Protein AF-0000000080879546 (afdb_homodimer)

Sequence (340 aa):
MYTLPPLFYLIYAVMEPISMLSGFLYIIMSPEAFLAEQMPLTPEQTATLTPNAKASLLQLANCYLLLSMCSTAVLRSAGEECVVRRFLFALLLGDIGHVKADASFSEAHGSYFTYVAVGADYFFSPSEWNLLTHGNLTFTIFLFLSRCVYLLGWGGGNARSQGTIKAKSNMYTLPPLFYLIYAVMEPISMLSGFLYIIMSPEAFLAEQMPLTPEQTATLTPNAKASLLQLANCYLLLSMCSTAVLRSAGEECVVRRFLFALLLGDIGHVKADASFSEAHGSYFTYVAVGADYFFSPSEWNLLTHGNLTFTIFLFLSRCVYLLGWGGGNARSQGTIKAKSN

Foldseek 3Di:
DDAWDPVVCCLQQPVQLVLLLVLLVCCVPCVQVLVQQLAFQSPVPRPDCDPVNNVVSNVSSVVSNVVSVVSNVCNVPPPDPVSVLVVLVVVLVVLVVLQCVSLCVLVVPPPCPDVCVVRVVSVVVVVSGDPVSCSSHVSSVVSNVVSVCCNVPVGDPPPVVPPPPPPPPD/DDAWDPVVCCLQQPVQLVLLLVLLVCCVPCVQVLVQQLQFASPVPRPDCDPVNNVVSNVSSVVSNVVSVVSNVCNVPDPDPVSVLVVLVVLLVVLVVLQCVSLCVLVPPPP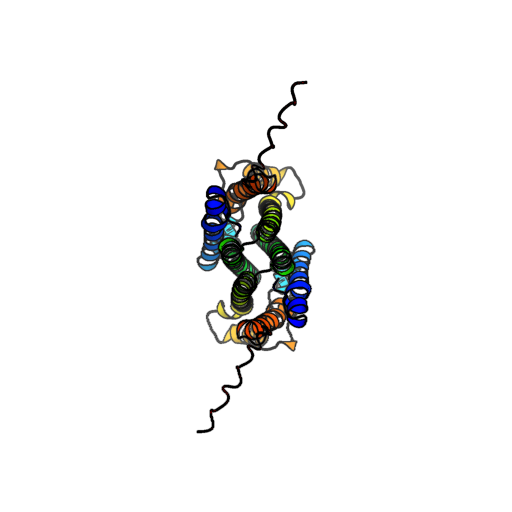CPDVCVVRVVSVVVVVSGDPSSCSSHVSSVVSNVVSVCCNVPVGDPPPVVPPPPPPPPD

pLDDT: mean 82.25, std 22.6, range [31.69, 98.94]

Radius of gyration: 23.36 Å; Cα contacts (8 Å, |Δi|>4): 421; chains: 2; bounding box: 78×72×48 Å

Structure (mmCIF, N/CA/C/O backbone):
data_AF-0000000080879546-model_v1
#
loop_
_entity.id
_entity.type
_entity.pdbx_description
1 polymer 'DUF7704 domain-containing protein'
#
loop_
_atom_site.group_PDB
_atom_site.id
_atom_site.type_symbol
_atom_site.label_atom_id
_atom_site.label_alt_id
_atom_site.label_comp_id
_atom_site.label_asym_id
_atom_site.label_entity_id
_atom_site.label_seq_id
_atom_site.pdbx_PDB_ins_code
_atom_site.Cartn_x
_atom_site.Cartn_y
_atom_site.Cartn_z
_atom_site.occupancy
_atom_site.B_iso_or_equiv
_atom_site.auth_seq_id
_atom_site.auth_comp_id
_atom_site.auth_asym_id
_atom_site.auth_atom_id
_atom_site.pdbx_PDB_model_num
ATOM 1 N N . MET A 1 1 ? 0.901 27.875 7.328 1 86.81 1 MET A N 1
ATOM 2 C CA . MET A 1 1 ? 0.726 26.516 6.816 1 86.81 1 MET A CA 1
ATOM 3 C C . MET A 1 1 ? 2.062 25.922 6.387 1 86.81 1 MET A C 1
ATOM 5 O O . MET A 1 1 ? 2.877 26.594 5.762 1 86.81 1 MET A O 1
ATOM 9 N N . TYR A 1 2 ? 2.361 24.828 6.809 1 90.44 2 TYR A N 1
ATOM 10 C CA . TYR A 1 2 ? 3.613 24.172 6.453 1 90.44 2 TYR A CA 1
ATOM 11 C C . TYR A 1 2 ? 3.609 23.75 4.988 1 90.44 2 TYR A C 1
ATOM 13 O O . TYR A 1 2 ? 2.588 23.297 4.469 1 90.44 2 TYR A O 1
ATOM 21 N N . THR A 1 3 ? 4.719 23.969 4.34 1 90.69 3 THR A N 1
ATOM 22 C CA . THR A 1 3 ? 4.918 23.484 2.979 1 90.69 3 THR A CA 1
ATOM 23 C C . THR A 1 3 ? 6.281 22.812 2.834 1 90.69 3 THR A C 1
ATOM 25 O O . THR A 1 3 ? 7.281 23.312 3.365 1 90.69 3 THR A O 1
ATOM 28 N N . LEU A 1 4 ? 6.297 21.844 2.141 1 94.56 4 LEU A N 1
ATOM 29 C CA . LEU A 1 4 ? 7.547 21.172 1.82 1 94.56 4 LEU A CA 1
ATOM 30 C C . LEU A 1 4 ?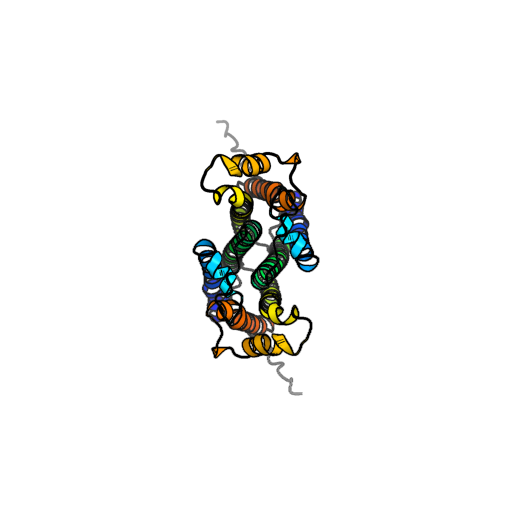 8.445 22.062 0.967 1 94.56 4 LEU A C 1
ATOM 32 O O . LEU A 1 4 ? 7.965 22.75 0.063 1 94.56 4 LEU A O 1
ATOM 36 N N . PRO A 1 5 ? 9.766 22.062 1.332 1 94.19 5 PRO A N 1
ATOM 37 C CA . PRO A 1 5 ? 10.672 22.719 0.385 1 94.19 5 PRO A CA 1
ATOM 38 C C . PRO A 1 5 ? 10.508 22.203 -1.043 1 94.19 5 PRO A C 1
ATOM 40 O O . PRO A 1 5 ? 10.188 21.031 -1.245 1 94.19 5 PRO A O 1
ATOM 43 N N . PRO A 1 6 ? 10.703 23 -2.051 1 95.81 6 PRO A N 1
ATOM 44 C CA . PRO A 1 6 ? 10.344 22.688 -3.439 1 95.81 6 PRO A CA 1
ATOM 45 C C . PRO A 1 6 ? 10.938 21.375 -3.926 1 95.81 6 PRO A C 1
ATOM 47 O O . PRO A 1 6 ? 10.266 20.609 -4.629 1 95.81 6 PRO A O 1
ATOM 50 N N . LEU A 1 7 ? 12.219 21.156 -3.662 1 96.69 7 LEU A N 1
ATOM 51 C CA . LEU A 1 7 ? 12.844 19.922 -4.117 1 96.69 7 LEU A CA 1
ATOM 52 C C . LEU A 1 7 ? 12.133 18.703 -3.539 1 96.69 7 LEU A C 1
ATOM 54 O O . LEU A 1 7 ? 11.836 17.75 -4.266 1 96.69 7 LEU A O 1
ATOM 58 N N . PHE A 1 8 ? 11.883 18.75 -2.311 1 97.25 8 PHE A N 1
ATOM 59 C CA . PHE A 1 8 ? 11.242 17.609 -1.651 1 97.25 8 PHE A CA 1
ATOM 60 C C . PHE A 1 8 ? 9.781 17.5 -2.076 1 97.25 8 PHE A C 1
ATOM 62 O O . PHE A 1 8 ? 9.242 16.391 -2.16 1 97.25 8 PHE A O 1
ATOM 69 N N . TYR A 1 9 ? 9.164 18.609 -2.324 1 97.62 9 TYR A N 1
ATOM 70 C CA . TYR A 1 9 ? 7.828 18.562 -2.898 1 97.62 9 TYR A CA 1
ATOM 71 C C . TYR A 1 9 ? 7.824 17.844 -4.238 1 97.62 9 TYR A C 1
ATOM 73 O O . TYR A 1 9 ? 6.969 17 -4.496 1 97.62 9 TYR A O 1
ATOM 81 N N . LEU A 1 10 ? 8.75 18.219 -5.07 1 98.38 10 LEU A N 1
ATOM 82 C CA . LEU A 1 10 ? 8.859 17.578 -6.375 1 98.38 10 LEU A CA 1
ATOM 83 C C . LEU A 1 10 ? 9.047 16.062 -6.227 1 98.38 10 LEU A C 1
ATOM 85 O O . LEU A 1 10 ? 8.391 15.281 -6.926 1 98.38 10 LEU A O 1
ATOM 89 N N . ILE A 1 11 ? 9.875 15.648 -5.328 1 98.75 11 ILE A N 1
ATOM 90 C CA . ILE A 1 11 ? 10.211 14.234 -5.16 1 98.75 11 ILE A CA 1
ATOM 91 C C . ILE A 1 11 ? 9.016 13.492 -4.57 1 98.75 11 ILE A C 1
ATOM 93 O O . ILE A 1 11 ? 8.578 12.469 -5.117 1 98.75 11 ILE A O 1
ATOM 97 N N . TYR A 1 12 ? 8.453 14.023 -3.486 1 98.62 12 TYR A N 1
ATOM 98 C CA . TYR A 1 12 ? 7.52 13.242 -2.689 1 98.62 12 TYR A CA 1
ATOM 99 C C . TYR A 1 12 ? 6.086 13.461 -3.162 1 98.62 12 TYR A C 1
ATOM 101 O O . TYR A 1 12 ? 5.25 12.555 -3.066 1 98.62 12 TYR A O 1
ATOM 109 N N . ALA A 1 13 ? 5.742 14.617 -3.689 1 98.31 13 ALA A N 1
ATOM 110 C CA . ALA A 1 13 ? 4.359 14.938 -4.027 1 98.31 13 ALA A CA 1
ATOM 111 C C . ALA A 1 13 ? 4.113 14.797 -5.527 1 98.31 13 ALA A C 1
ATOM 113 O O . ALA A 1 13 ? 2.967 14.82 -5.98 1 98.31 13 ALA A O 1
ATOM 114 N N . VAL A 1 14 ? 5.16 14.633 -6.344 1 98.56 14 VAL A N 1
ATOM 115 C CA . VAL A 1 14 ? 4.973 14.547 -7.785 1 98.56 14 VAL A CA 1
ATOM 116 C C . VAL A 1 14 ? 5.594 13.258 -8.312 1 98.56 14 VAL A C 1
ATOM 118 O O . VAL A 1 14 ? 4.883 12.336 -8.727 1 98.56 14 VAL A O 1
ATOM 121 N N . MET A 1 15 ? 6.895 13.086 -8.141 1 98.81 15 MET A N 1
ATOM 122 C CA . MET A 1 15 ? 7.613 11.969 -8.75 1 98.81 15 MET A CA 1
ATOM 123 C C . MET A 1 15 ? 7.195 10.648 -8.117 1 98.81 15 MET A C 1
ATOM 125 O O . MET A 1 15 ? 6.926 9.672 -8.82 1 98.81 15 MET A O 1
ATOM 129 N N . GLU A 1 16 ? 7.18 10.633 -6.863 1 98.81 16 GLU A N 1
ATOM 130 C CA . GLU A 1 16 ? 6.906 9.375 -6.172 1 98.81 16 GLU A CA 1
ATOM 131 C C . GLU A 1 16 ? 5.484 8.891 -6.445 1 98.81 16 GLU A C 1
ATOM 133 O O . GLU A 1 16 ? 5.277 7.734 -6.824 1 98.81 16 GLU A O 1
ATOM 138 N N . PRO A 1 17 ? 4.453 9.742 -6.344 1 98.81 17 PRO A N 1
ATOM 139 C CA . PRO A 1 17 ? 3.119 9.273 -6.719 1 98.81 17 PRO A CA 1
ATOM 140 C C . PRO A 1 17 ? 3.047 8.789 -8.164 1 98.81 17 PRO A C 1
ATOM 142 O O . PRO A 1 17 ? 2.352 7.816 -8.461 1 98.81 17 PRO A O 1
ATOM 145 N N . ILE A 1 18 ? 3.717 9.383 -9.031 1 98.75 18 ILE A N 1
ATOM 146 C CA . ILE A 1 18 ? 3.732 8.969 -10.43 1 98.75 18 ILE A CA 1
ATOM 147 C C . ILE A 1 18 ? 4.391 7.594 -10.547 1 98.75 18 ILE A C 1
ATOM 149 O O . ILE A 1 18 ? 3.92 6.738 -11.305 1 98.75 18 ILE A O 1
ATOM 153 N N . SER A 1 19 ? 5.492 7.379 -9.852 1 98.69 19 SER A N 1
ATOM 154 C CA . SER A 1 19 ? 6.168 6.09 -9.875 1 98.69 19 SER A CA 1
ATOM 155 C C . SER A 1 19 ? 5.262 4.977 -9.359 1 98.69 19 SER A C 1
ATOM 157 O O . SER A 1 19 ? 5.242 3.875 -9.914 1 98.69 19 SER A O 1
ATOM 159 N N . MET A 1 20 ? 4.508 5.223 -8.266 1 98.69 20 MET A N 1
ATOM 160 C CA . MET A 1 20 ? 3.568 4.238 -7.734 1 98.69 20 MET A CA 1
ATOM 161 C C . MET A 1 20 ? 2.434 3.982 -8.727 1 98.69 20 MET A C 1
ATOM 163 O O . MET A 1 20 ? 2.004 2.842 -8.898 1 98.69 20 MET A O 1
ATOM 167 N N . LEU A 1 21 ? 1.974 5.023 -9.398 1 98.69 21 LEU A N 1
ATOM 168 C CA . LEU A 1 21 ? 0.953 4.879 -10.43 1 98.69 21 LEU A CA 1
ATOM 169 C C . LEU A 1 21 ? 1.468 4.031 -11.586 1 98.69 21 LEU A C 1
ATOM 171 O O . LEU A 1 21 ? 0.724 3.223 -12.148 1 98.69 21 LEU A O 1
ATOM 175 N N . SER A 1 22 ? 2.699 4.207 -11.961 1 98.5 22 SER A N 1
ATOM 176 C CA . SER A 1 22 ? 3.312 3.4 -13.008 1 98.5 22 SER A CA 1
ATOM 177 C C . SER A 1 22 ? 3.342 1.924 -12.633 1 98.5 22 SER A C 1
ATOM 179 O O . SER A 1 22 ? 3.1 1.056 -13.469 1 98.5 22 SER A O 1
ATOM 181 N N . GLY A 1 23 ? 3.734 1.634 -11.391 1 98.44 23 GLY A N 1
ATOM 182 C CA . GLY A 1 23 ? 3.658 0.259 -10.922 1 98.44 23 GLY A CA 1
ATOM 183 C C . GLY A 1 23 ? 2.262 -0.327 -11.016 1 98.44 23 GLY A C 1
ATOM 184 O O . GLY A 1 23 ? 2.088 -1.461 -11.469 1 98.44 23 GLY A O 1
ATOM 185 N N . PHE A 1 24 ? 1.26 0.441 -10.594 1 98.81 24 PHE A N 1
ATOM 186 C CA . PHE A 1 24 ? -0.139 0.046 -10.711 1 98.81 24 PHE A CA 1
ATOM 187 C C . PHE A 1 24 ? -0.484 -0.292 -12.156 1 98.81 24 PHE A C 1
ATOM 189 O O . PHE A 1 24 ? -1 -1.375 -12.438 1 98.81 24 PHE A O 1
ATOM 196 N N . LEU A 1 25 ? -0.196 0.593 -13.078 1 98.69 25 LEU A N 1
ATOM 197 C CA . LEU A 1 25 ? -0.561 0.44 -14.484 1 98.69 25 LEU A CA 1
ATOM 198 C C . LEU A 1 25 ? 0.15 -0.758 -15.102 1 98.69 25 LEU A C 1
ATOM 200 O O . LEU A 1 25 ? -0.423 -1.461 -15.938 1 98.69 25 LEU A O 1
ATOM 204 N N . TYR A 1 26 ? 1.378 -1.001 -14.711 1 98.19 26 TYR A N 1
ATOM 205 C CA . TYR A 1 26 ? 2.123 -2.131 -15.258 1 98.19 26 TYR A CA 1
ATOM 206 C C . TYR A 1 26 ? 1.452 -3.451 -14.898 1 98.19 26 TYR A C 1
ATOM 208 O O . TYR A 1 26 ? 1.302 -4.332 -15.75 1 98.19 26 TYR A O 1
ATOM 216 N N . ILE A 1 27 ? 1.045 -3.564 -13.664 1 97.81 27 ILE A N 1
ATOM 217 C CA . ILE A 1 27 ? 0.39 -4.797 -13.242 1 97.81 27 ILE A CA 1
ATOM 218 C C . ILE A 1 27 ? -0.939 -4.957 -13.977 1 97.81 27 ILE A C 1
ATOM 220 O O . ILE A 1 27 ? -1.271 -6.047 -14.445 1 97.81 27 ILE A O 1
ATOM 224 N N . ILE A 1 28 ? -1.723 -3.859 -14.133 1 97.38 28 ILE A N 1
ATOM 225 C CA . ILE A 1 28 ? -3.037 -3.908 -14.766 1 97.38 28 ILE A CA 1
ATOM 226 C C . ILE A 1 28 ? -2.885 -4.27 -16.234 1 97.38 28 ILE A C 1
ATOM 228 O O . ILE A 1 28 ? -3.686 -5.035 -16.781 1 97.38 28 ILE A O 1
ATOM 232 N N . MET A 1 29 ? -1.862 -3.85 -16.875 1 97.38 29 MET A N 1
ATOM 233 C CA . MET A 1 29 ? -1.697 -4.02 -18.312 1 97.38 29 MET A CA 1
ATOM 234 C C . MET A 1 29 ? -1.067 -5.367 -18.641 1 97.38 29 MET A C 1
ATOM 236 O O . MET A 1 29 ? -1.406 -5.992 -19.641 1 97.38 29 MET A O 1
ATOM 240 N N . SER A 1 30 ? -0.18 -5.816 -17.844 1 95.56 30 SER A N 1
ATOM 241 C CA . SER A 1 30 ? 0.509 -7.074 -18.094 1 95.56 30 SER A CA 1
ATOM 242 C C . SER A 1 30 ? 0.975 -7.727 -16.797 1 95.56 30 SER A C 1
ATOM 244 O O . SER A 1 30 ? 2.174 -7.766 -16.516 1 95.56 30 SER A O 1
ATOM 246 N N . PRO A 1 31 ? 0.046 -8.344 -16.062 1 94.56 31 PRO A N 1
ATOM 247 C CA . PRO A 1 31 ? 0.427 -8.969 -14.797 1 94.56 31 PRO A CA 1
ATOM 248 C C . PRO A 1 31 ? 1.45 -10.086 -14.977 1 94.56 31 PRO A C 1
ATOM 250 O O . PRO A 1 31 ? 2.295 -10.297 -14.102 1 94.56 31 PRO A O 1
ATOM 253 N N . GLU A 1 32 ? 1.439 -10.812 -16.125 1 92.62 32 GLU A N 1
ATOM 254 C CA . GLU A 1 32 ? 2.412 -11.867 -16.391 1 92.62 32 GLU A CA 1
ATOM 255 C C . GLU A 1 32 ? 3.82 -11.297 -16.531 1 92.62 32 GLU A C 1
ATOM 257 O O . GLU A 1 32 ? 4.773 -11.844 -15.969 1 92.62 32 GLU A O 1
ATOM 262 N N . ALA A 1 33 ? 3.898 -10.25 -17.312 1 93.19 33 ALA A N 1
ATOM 263 C CA . ALA A 1 33 ? 5.203 -9.633 -17.516 1 93.19 33 ALA A CA 1
ATOM 264 C C . ALA A 1 33 ? 5.73 -9.047 -16.203 1 93.19 33 ALA A C 1
ATOM 266 O O . ALA A 1 33 ? 6.914 -9.18 -15.883 1 93.19 33 ALA A O 1
ATOM 267 N N . PHE A 1 34 ? 4.875 -8.414 -15.438 1 95.38 34 PHE A N 1
ATOM 268 C CA . PHE A 1 34 ? 5.262 -7.852 -14.148 1 95.38 34 PHE A CA 1
ATOM 269 C C . PHE A 1 34 ? 5.801 -8.93 -13.219 1 95.38 34 PHE A C 1
ATOM 271 O O . PHE A 1 34 ? 6.844 -8.75 -12.586 1 95.38 34 PHE A O 1
ATOM 278 N N . LEU A 1 35 ? 5.086 -9.977 -13.188 1 93.75 35 LEU A N 1
ATOM 279 C CA . LEU A 1 35 ? 5.512 -11.086 -12.344 1 93.75 35 LEU A CA 1
ATOM 280 C C . LEU A 1 35 ? 6.867 -11.625 -12.797 1 93.75 35 LEU A C 1
ATOM 282 O O . LEU A 1 35 ? 7.77 -11.812 -11.977 1 93.75 35 LEU A O 1
ATOM 286 N N . ALA A 1 36 ? 7.004 -11.875 -14.031 1 90.5 36 ALA A N 1
ATOM 287 C CA . ALA A 1 36 ? 8.234 -12.43 -14.578 1 90.5 36 ALA A CA 1
ATOM 288 C C . ALA A 1 36 ? 9.422 -11.516 -14.305 1 90.5 36 ALA A C 1
ATOM 290 O O . ALA A 1 36 ? 10.516 -11.992 -13.984 1 90.5 36 ALA A O 1
ATOM 291 N N . GLU A 1 37 ? 9.195 -10.258 -14.367 1 91.12 37 GLU A N 1
ATOM 292 C CA . GLU A 1 37 ? 10.281 -9.281 -14.297 1 91.12 37 GLU A CA 1
ATOM 293 C C . GLU A 1 37 ? 10.664 -8.984 -12.852 1 91.12 37 GLU A C 1
ATOM 295 O O . GLU A 1 37 ? 11.586 -8.203 -12.594 1 91.12 37 GLU A O 1
ATOM 300 N N . GLN A 1 38 ? 10.062 -9.586 -11.922 1 91.06 38 GLN A N 1
ATOM 301 C CA . GLN A 1 38 ? 10.5 -9.438 -10.539 1 91.06 38 GLN A CA 1
ATOM 302 C C . GLN A 1 38 ? 11.906 -10 -10.344 1 91.06 38 GLN A C 1
ATOM 304 O O . GLN A 1 38 ? 12.562 -9.711 -9.344 1 91.06 38 GLN A O 1
ATOM 309 N N . MET A 1 39 ? 12.359 -10.797 -11.18 1 84.19 39 MET A N 1
ATOM 310 C CA . MET A 1 39 ? 13.742 -11.273 -11.203 1 84.19 39 MET A CA 1
ATOM 311 C C . MET A 1 39 ? 14.578 -10.461 -12.188 1 84.19 39 MET A C 1
ATOM 313 O O . MET A 1 39 ? 14.117 -10.148 -13.289 1 84.19 39 MET A O 1
ATOM 317 N N . PRO A 1 40 ? 15.789 -10.07 -11.648 1 76.44 40 PRO A N 1
ATOM 318 C CA . PRO A 1 40 ? 16.562 -9.109 -12.438 1 76.44 40 PRO A CA 1
ATOM 319 C C . PRO A 1 40 ? 16.859 -9.609 -13.844 1 76.44 40 PRO A C 1
ATOM 321 O O . PRO A 1 40 ? 17.016 -8.805 -14.773 1 76.44 40 PRO A O 1
ATOM 324 N N . LEU A 1 41 ? 17.25 -10.977 -13.867 1 70.69 41 LEU A N 1
ATOM 325 C CA . LEU A 1 41 ? 17.531 -11.516 -15.188 1 70.69 41 LEU A CA 1
ATOM 326 C C . LEU A 1 41 ? 16.297 -12.172 -15.789 1 70.69 41 LEU A C 1
ATOM 328 O O . LEU A 1 41 ? 15.5 -12.781 -15.078 1 70.69 41 LEU A O 1
ATOM 332 N N . THR A 1 42 ? 15.539 -11.508 -16.609 1 57.44 42 THR A N 1
ATOM 333 C CA . THR A 1 42 ? 14.312 -12.102 -17.125 1 57.44 42 THR A CA 1
ATOM 334 C C . THR A 1 42 ? 14.602 -13.438 -17.797 1 57.44 42 THR A C 1
ATOM 336 O O . THR A 1 42 ? 14.828 -13.492 -19.016 1 57.44 42 THR A O 1
ATOM 339 N N . PRO A 1 43 ? 15.484 -14.203 -17.172 1 51.25 43 PRO A N 1
ATOM 340 C CA . PRO A 1 43 ? 15.336 -15.375 -18.047 1 51.25 43 PRO A CA 1
ATOM 341 C C . PRO A 1 43 ? 13.875 -15.797 -18.219 1 51.25 43 PRO A C 1
ATOM 343 O O . PRO A 1 43 ? 13.039 -15.508 -17.359 1 51.25 43 PRO A O 1
ATOM 346 N N . GLU A 1 44 ? 13.469 -16.141 -19.422 1 49.38 44 GLU A N 1
ATOM 347 C CA . GLU A 1 44 ? 12.18 -16.703 -19.828 1 49.38 44 GLU A CA 1
ATOM 348 C C . GLU A 1 44 ? 11.586 -17.562 -18.703 1 49.38 44 GLU A C 1
ATOM 350 O O . GLU A 1 44 ? 11.422 -18.781 -18.859 1 49.38 44 GLU A O 1
ATOM 355 N N . GLN A 1 45 ? 12.227 -17.438 -17.531 1 53.03 45 GLN A N 1
ATOM 356 C CA . GLN A 1 45 ? 11.539 -18.359 -16.625 1 53.03 45 GLN A CA 1
ATOM 357 C C . GLN A 1 45 ? 10.07 -17.969 -16.469 1 53.03 45 GLN A C 1
ATOM 359 O O . GLN A 1 45 ? 9.758 -16.828 -16.141 1 53.03 45 GLN A O 1
ATOM 364 N N . THR A 1 46 ? 9.227 -18.609 -17.297 1 57.16 46 THR A N 1
ATOM 365 C CA . THR A 1 46 ? 7.777 -18.547 -17.438 1 57.16 46 THR A CA 1
ATOM 366 C C . THR A 1 46 ? 7.094 -18.672 -16.078 1 57.16 46 THR A C 1
ATOM 368 O O . THR A 1 46 ? 7.066 -19.75 -15.484 1 57.16 46 THR A O 1
ATOM 371 N N . ALA A 1 47 ? 7.273 -17.609 -15.195 1 63.97 47 ALA A N 1
ATOM 372 C CA . ALA A 1 47 ? 6.402 -17.719 -14.031 1 63.97 47 ALA A CA 1
ATOM 373 C C . ALA A 1 47 ? 4.938 -17.797 -14.445 1 63.97 47 ALA A C 1
ATOM 375 O O . ALA A 1 47 ? 4.453 -16.969 -15.219 1 63.97 47 ALA A O 1
ATOM 376 N N . THR A 1 48 ? 4.453 -19.016 -14.266 1 78.5 48 THR A N 1
ATOM 377 C CA . THR A 1 48 ? 3.031 -19.188 -14.547 1 78.5 48 THR A CA 1
ATOM 378 C C . THR A 1 48 ? 2.186 -18.344 -13.594 1 78.5 48 THR A C 1
ATOM 380 O O . THR A 1 48 ? 2.418 -18.328 -12.383 1 78.5 48 THR A O 1
ATOM 383 N N . LEU A 1 49 ? 1.388 -17.516 -14.188 1 88.62 49 LEU A N 1
ATOM 384 C CA . LEU A 1 49 ? 0.464 -16.703 -13.406 1 88.62 49 LEU A CA 1
ATOM 385 C C . LEU A 1 49 ? -0.775 -17.5 -13.016 1 88.62 49 LEU A C 1
ATOM 387 O O . LEU A 1 49 ? -1.727 -17.594 -13.797 1 88.62 49 LEU A O 1
ATOM 391 N N . THR A 1 50 ? -0.711 -18.062 -11.836 1 85.12 50 THR A N 1
ATOM 392 C CA . THR A 1 50 ? -1.883 -18.75 -11.312 1 85.12 50 THR A CA 1
ATOM 393 C C . THR A 1 50 ? -2.957 -17.766 -10.891 1 85.12 50 THR A C 1
ATOM 395 O O . THR A 1 50 ? -2.666 -16.594 -10.656 1 85.12 50 THR A O 1
ATOM 398 N N . PRO A 1 51 ? -4.18 -18.219 -10.75 1 85.56 51 PRO A N 1
ATOM 399 C CA . PRO A 1 51 ? -5.223 -17.312 -10.266 1 85.56 51 PRO A CA 1
ATOM 400 C C . PRO A 1 51 ? -4.91 -16.734 -8.883 1 85.56 51 PRO A C 1
ATOM 402 O O . PRO A 1 51 ? -5.23 -15.57 -8.609 1 85.56 51 PRO A O 1
ATOM 405 N N . ASN A 1 52 ? -4.273 -17.5 -8.008 1 88.38 52 ASN A N 1
ATOM 406 C CA . ASN A 1 52 ? -3.875 -17.031 -6.68 1 88.38 52 ASN A CA 1
ATOM 407 C C . ASN A 1 52 ? -2.85 -15.906 -6.762 1 88.38 52 ASN A C 1
ATOM 409 O O . ASN A 1 52 ? -2.967 -14.898 -6.059 1 88.38 52 ASN A O 1
ATOM 413 N N . ALA A 1 53 ? -1.913 -16.172 -7.652 1 90.94 53 ALA A N 1
ATOM 414 C CA . ALA A 1 53 ? -0.875 -15.156 -7.832 1 90.94 53 ALA A CA 1
ATOM 415 C C . ALA A 1 53 ? -1.45 -13.891 -8.453 1 90.94 53 ALA A C 1
ATOM 417 O O . ALA A 1 53 ? -1.054 -12.781 -8.086 1 90.94 53 ALA A O 1
ATOM 418 N N . LYS A 1 54 ? -2.324 -14.07 -9.383 1 91.5 54 LYS A N 1
ATOM 419 C CA . LYS A 1 54 ? -2.947 -12.914 -10.023 1 91.5 54 LYS A CA 1
ATOM 420 C C . LYS A 1 54 ? -3.717 -12.078 -9.008 1 91.5 54 LYS A C 1
ATOM 422 O O . LYS A 1 54 ? -3.631 -10.844 -9.023 1 91.5 54 LYS A O 1
ATOM 427 N N . ALA A 1 55 ? -4.484 -12.719 -8.164 1 91.69 55 ALA A N 1
ATOM 428 C CA . ALA A 1 55 ? -5.223 -12 -7.129 1 91.69 55 ALA A CA 1
ATOM 429 C C . ALA A 1 55 ? -4.277 -11.18 -6.254 1 91.69 55 ALA A C 1
ATOM 431 O O . ALA A 1 55 ? -4.559 -10.016 -5.945 1 91.69 55 ALA A O 1
ATOM 432 N N . SER A 1 56 ? -3.174 -11.766 -5.871 1 94.94 56 SER A N 1
ATOM 433 C CA . SER A 1 56 ? -2.195 -11.07 -5.039 1 94.94 56 SER A CA 1
ATOM 434 C C . SER A 1 56 ? -1.566 -9.898 -5.785 1 94.94 56 SER A C 1
ATOM 436 O O . SER A 1 56 ? -1.325 -8.844 -5.199 1 94.94 56 SER A O 1
ATOM 438 N N . LEU A 1 57 ? -1.327 -10.133 -7.055 1 96.88 57 LEU A N 1
ATOM 439 C CA . LEU A 1 57 ? -0.755 -9.055 -7.859 1 96.88 57 LEU A CA 1
ATOM 440 C C . LEU A 1 57 ? -1.735 -7.898 -7.992 1 96.88 57 LEU A C 1
ATOM 442 O O . LEU A 1 57 ? -1.333 -6.734 -7.957 1 96.88 57 LEU A O 1
ATOM 446 N N . LEU A 1 58 ? -2.93 -8.195 -8.148 1 97.25 58 LEU A N 1
ATOM 447 C CA . LEU A 1 58 ? -3.926 -7.137 -8.273 1 97.25 58 LEU A CA 1
ATOM 448 C C . LEU A 1 58 ? -4.098 -6.395 -6.949 1 97.25 58 LEU A C 1
ATOM 450 O O . LEU A 1 58 ? -4.352 -5.188 -6.941 1 97.25 58 LEU A O 1
ATOM 454 N N . GLN A 1 59 ? -4.004 -7.082 -5.848 1 98.25 59 GLN A N 1
ATOM 455 C CA . GLN A 1 59 ? -3.969 -6.41 -4.551 1 98.25 59 GLN A CA 1
ATOM 456 C C . GLN A 1 59 ? -2.762 -5.484 -4.441 1 98.25 59 GLN A C 1
ATOM 458 O O . GLN A 1 59 ? -2.873 -4.371 -3.92 1 98.25 59 GLN A O 1
ATOM 463 N N . LEU A 1 60 ? -1.639 -5.965 -4.93 1 98.69 60 LEU A N 1
ATOM 464 C CA . LEU A 1 60 ? -0.437 -5.137 -4.953 1 98.69 60 LEU A CA 1
ATOM 465 C C . LEU A 1 60 ? -0.646 -3.896 -5.812 1 98.69 60 LEU A C 1
ATOM 467 O O . LEU A 1 60 ? -0.302 -2.785 -5.406 1 98.69 60 LEU A O 1
ATOM 471 N N . ALA A 1 61 ? -1.219 -4.094 -6.973 1 98.69 61 ALA A N 1
ATOM 472 C CA . ALA A 1 61 ? -1.542 -2.963 -7.84 1 98.69 61 ALA A CA 1
ATOM 473 C C . ALA A 1 61 ? -2.42 -1.948 -7.109 1 98.69 61 ALA A C 1
ATOM 475 O O . ALA A 1 61 ? -2.152 -0.746 -7.148 1 98.69 61 ALA A O 1
ATOM 476 N N . ASN A 1 62 ? -3.42 -2.436 -6.484 1 98.75 62 ASN A N 1
ATOM 477 C CA . ASN A 1 62 ? -4.312 -1.563 -5.727 1 98.75 62 ASN A CA 1
ATOM 478 C C . ASN A 1 62 ? -3.557 -0.784 -4.656 1 98.75 62 ASN A C 1
ATOM 480 O O . ASN A 1 62 ? -3.842 0.392 -4.422 1 98.75 62 ASN A O 1
ATOM 484 N N . CYS A 1 63 ? -2.656 -1.414 -3.99 1 98.88 63 CYS A N 1
ATOM 485 C CA . CYS A 1 63 ? -1.86 -0.744 -2.967 1 98.88 63 CYS A CA 1
ATOM 486 C C . CYS A 1 63 ? -1.011 0.365 -3.578 1 98.88 63 CYS A C 1
ATOM 488 O O . CYS A 1 63 ? -0.857 1.433 -2.982 1 98.88 63 CYS A O 1
ATOM 490 N N . TYR A 1 64 ? -0.4 0.092 -4.723 1 98.88 64 TYR A N 1
ATOM 491 C CA . TYR A 1 64 ? 0.379 1.125 -5.395 1 98.88 64 TYR A CA 1
ATOM 492 C C . TYR A 1 64 ? -0.484 2.342 -5.707 1 98.88 64 TYR A C 1
ATOM 494 O O . TYR A 1 64 ? -0.081 3.479 -5.453 1 98.88 64 TYR A O 1
ATOM 502 N N . LEU A 1 65 ? -1.611 2.078 -6.246 1 98.88 65 LEU A N 1
ATOM 503 C CA . LEU A 1 65 ? -2.531 3.172 -6.543 1 98.88 65 LEU A CA 1
ATOM 504 C C . LEU A 1 65 ? -2.934 3.904 -5.266 1 98.88 65 LEU A C 1
ATOM 506 O O . LEU A 1 65 ? -2.947 5.137 -5.23 1 98.88 65 LEU A O 1
ATOM 510 N N . LEU A 1 66 ? -3.27 3.182 -4.266 1 98.94 66 LEU A N 1
ATOM 511 C CA . LEU A 1 66 ? -3.701 3.754 -2.994 1 98.94 66 LEU A CA 1
ATOM 512 C C . LEU A 1 66 ? -2.598 4.602 -2.375 1 98.94 66 LEU A C 1
ATOM 514 O O . LEU A 1 66 ? -2.852 5.715 -1.905 1 98.94 66 LEU A O 1
ATOM 518 N N . LEU A 1 67 ? -1.379 4.094 -2.348 1 98.94 67 LEU A N 1
ATOM 519 C CA . LEU A 1 67 ? -0.269 4.852 -1.781 1 98.94 67 LEU A CA 1
ATOM 520 C C . LEU A 1 67 ? -0.016 6.125 -2.582 1 98.94 67 LEU A C 1
ATOM 522 O O . LEU A 1 67 ? 0.328 7.164 -2.014 1 98.94 67 LEU A O 1
ATOM 526 N N . SER A 1 68 ? -0.173 6.043 -3.875 1 98.88 68 SER A N 1
ATOM 527 C CA . SER A 1 68 ? -0.106 7.238 -4.711 1 98.88 68 SER A CA 1
ATOM 528 C C . SER A 1 68 ? -1.136 8.273 -4.273 1 98.88 68 SER A C 1
ATOM 530 O O . SER A 1 68 ? -0.805 9.445 -4.094 1 98.88 68 SER A O 1
ATOM 532 N N . MET A 1 69 ? -2.336 7.871 -4.078 1 98.88 69 MET A N 1
ATOM 533 C CA . MET A 1 69 ? -3.424 8.766 -3.703 1 98.88 69 MET A CA 1
ATOM 534 C C . MET A 1 69 ? -3.221 9.312 -2.291 1 98.88 69 MET A C 1
ATOM 536 O O . MET A 1 69 ? -3.459 10.492 -2.033 1 98.88 69 MET A O 1
ATOM 540 N N . CYS A 1 70 ? -2.814 8.453 -1.391 1 98.75 70 CYS A N 1
ATOM 541 C CA . CYS A 1 70 ? -2.561 8.875 -0.02 1 98.75 70 CYS A CA 1
ATOM 542 C C . CYS A 1 70 ? -1.458 9.93 0.027 1 98.75 70 CYS A C 1
ATOM 544 O O . CYS A 1 70 ? -1.594 10.945 0.708 1 98.75 70 CYS A O 1
ATOM 546 N N . SER A 1 71 ? -0.367 9.633 -0.673 1 98.69 71 SER A N 1
ATOM 547 C CA . SER A 1 71 ? 0.734 10.586 -0.72 1 98.69 71 SER A CA 1
ATOM 548 C C . SER A 1 71 ? 0.278 11.93 -1.281 1 98.69 71 SER A C 1
ATOM 550 O O . SER A 1 71 ? 0.579 12.984 -0.711 1 98.69 71 SER A O 1
ATOM 552 N N . THR A 1 72 ? -0.487 11.914 -2.34 1 98.44 72 THR A N 1
ATOM 553 C CA . THR A 1 72 ? -1.018 13.125 -2.947 1 98.44 72 THR A CA 1
ATOM 554 C C . THR A 1 72 ? -1.95 13.852 -1.982 1 98.44 72 THR A C 1
ATOM 556 O O . THR A 1 72 ? -1.828 15.062 -1.783 1 98.44 72 THR A O 1
ATOM 559 N N . ALA A 1 73 ? -2.816 13.125 -1.387 1 98.06 73 ALA A N 1
ATOM 560 C CA . ALA A 1 73 ? -3.795 13.711 -0.475 1 98.06 73 ALA A CA 1
ATOM 561 C C . ALA A 1 73 ? -3.111 14.367 0.72 1 98.06 73 ALA A C 1
ATOM 563 O O . ALA A 1 73 ? -3.387 15.523 1.044 1 98.06 73 ALA A O 1
ATOM 564 N N . VAL A 1 74 ? -2.203 13.719 1.377 1 98.44 74 VAL A N 1
ATOM 565 C CA . VAL A 1 74 ? -1.579 14.188 2.611 1 98.44 74 VAL A CA 1
ATOM 566 C C . VAL A 1 74 ? -0.61 15.328 2.303 1 98.44 74 VAL A C 1
ATOM 568 O O . VAL A 1 74 ? -0.687 16.391 2.912 1 98.44 74 VAL A O 1
ATOM 571 N N . LEU A 1 75 ? 0.222 15.219 1.318 1 98.25 75 LEU A N 1
ATOM 572 C CA . LEU A 1 75 ? 1.31 16.172 1.108 1 98.25 75 LEU A CA 1
ATOM 573 C C . LEU A 1 75 ? 0.804 17.422 0.413 1 98.25 75 LEU A C 1
ATOM 575 O O . LEU A 1 75 ? 1.465 18.469 0.447 1 98.25 75 LEU A O 1
ATOM 579 N N . ARG A 1 76 ? -0.379 17.312 -0.151 1 97.19 76 ARG A N 1
ATOM 580 C CA . ARG A 1 76 ? -0.91 18.5 -0.807 1 97.19 76 ARG A CA 1
ATOM 581 C C . ARG A 1 76 ? -1.904 19.234 0.095 1 97.19 76 ARG A C 1
ATOM 583 O O . ARG A 1 76 ? -2.309 20.359 -0.198 1 97.19 76 ARG A O 1
ATOM 590 N N . SER A 1 77 ? -2.254 18.625 1.176 1 96.44 77 SER A N 1
ATOM 591 C CA . SER A 1 77 ? -3.277 19.297 1.979 1 96.44 77 SER A CA 1
ATOM 592 C C . SER A 1 77 ? -2.779 19.562 3.393 1 96.44 77 SER A C 1
ATOM 594 O O . SER A 1 77 ? -3.332 20.406 4.098 1 96.44 77 SER A O 1
ATOM 596 N N . ALA A 1 78 ? -1.778 18.828 3.84 1 95.88 78 ALA A N 1
ATOM 597 C CA . ALA A 1 78 ? -1.345 18.953 5.227 1 95.88 78 ALA A CA 1
ATOM 598 C C . ALA A 1 78 ? -0.662 20.297 5.465 1 95.88 78 ALA A C 1
ATOM 600 O O . ALA A 1 78 ? 0.327 20.625 4.805 1 95.88 78 ALA A O 1
ATOM 601 N N . GLY A 1 79 ? -1.217 21.047 6.445 1 95.69 79 GLY A N 1
ATOM 602 C CA . GLY A 1 79 ? -0.619 22.312 6.84 1 95.69 79 GLY A CA 1
ATOM 603 C C . GLY A 1 79 ? 0.229 22.203 8.094 1 95.69 79 GLY A C 1
ATOM 604 O O . GLY A 1 79 ? 0.81 23.188 8.547 1 95.69 79 GLY A O 1
ATOM 605 N N . GLU A 1 80 ? 0.334 21.047 8.641 1 96.25 80 GLU A N 1
ATOM 606 C CA . GLU A 1 80 ? 1.089 20.812 9.867 1 96.25 80 GLU A CA 1
ATOM 607 C C . GLU A 1 80 ? 2.342 19.984 9.586 1 96.25 80 GLU A C 1
ATOM 609 O O . GLU A 1 80 ? 2.258 18.875 9.047 1 96.25 80 GLU A O 1
ATOM 614 N N . GLU A 1 81 ? 3.438 20.484 10.008 1 95.31 81 GLU A N 1
ATOM 615 C CA . GLU A 1 81 ? 4.719 19.828 9.742 1 95.31 81 GLU A CA 1
ATOM 616 C C . GLU A 1 81 ? 4.77 18.438 10.375 1 95.31 81 GLU A C 1
ATOM 618 O O . GLU A 1 81 ? 5.363 17.516 9.812 1 95.31 81 GLU A O 1
ATOM 623 N N . CYS A 1 82 ? 4.246 18.328 11.555 1 95.81 82 CYS A N 1
ATOM 624 C CA . CYS A 1 82 ? 4.309 17.047 12.258 1 95.81 82 CYS A CA 1
ATOM 625 C C . CYS A 1 82 ? 3.613 15.953 11.461 1 95.81 82 CYS A C 1
ATOM 627 O O . CYS A 1 82 ? 4.066 14.805 11.445 1 95.81 82 CYS A O 1
ATOM 629 N N . VAL A 1 83 ? 2.51 16.25 10.812 1 97.69 83 VAL A N 1
ATOM 630 C CA . VAL A 1 83 ? 1.791 15.289 9.992 1 97.69 83 VAL A CA 1
ATOM 631 C C . VAL A 1 83 ? 2.674 14.844 8.828 1 97.69 83 VAL A C 1
ATOM 633 O O . VAL A 1 83 ? 2.811 13.648 8.57 1 97.69 83 VAL A O 1
ATOM 636 N N . VAL A 1 84 ? 3.27 15.812 8.156 1 97.88 84 VAL A N 1
ATOM 637 C CA . VAL A 1 84 ? 4.121 15.539 7.004 1 97.88 84 VAL A CA 1
ATOM 638 C C . VAL A 1 84 ? 5.309 14.68 7.43 1 97.88 84 VAL A C 1
ATOM 640 O O . VAL A 1 84 ? 5.629 13.688 6.777 1 97.88 84 VAL A O 1
ATOM 643 N N . ARG A 1 85 ? 5.938 15.008 8.508 1 97.5 85 ARG A N 1
ATOM 644 C CA . ARG A 1 85 ? 7.133 14.305 8.961 1 97.5 85 ARG A CA 1
ATOM 645 C C . ARG A 1 85 ? 6.805 12.867 9.359 1 97.5 85 ARG A C 1
ATOM 647 O O . ARG A 1 85 ? 7.555 11.945 9.039 1 97.5 85 ARG A O 1
ATOM 654 N N . ARG A 1 86 ? 5.762 12.664 10.07 1 98 86 ARG A N 1
ATOM 655 C CA . ARG A 1 86 ? 5.367 11.312 10.469 1 98 86 ARG A CA 1
ATOM 656 C C . ARG A 1 86 ? 5 10.469 9.25 1 98 86 ARG A C 1
ATOM 658 O O . ARG A 1 86 ? 5.328 9.281 9.195 1 98 86 ARG A O 1
ATOM 665 N N . PHE A 1 87 ? 4.324 11.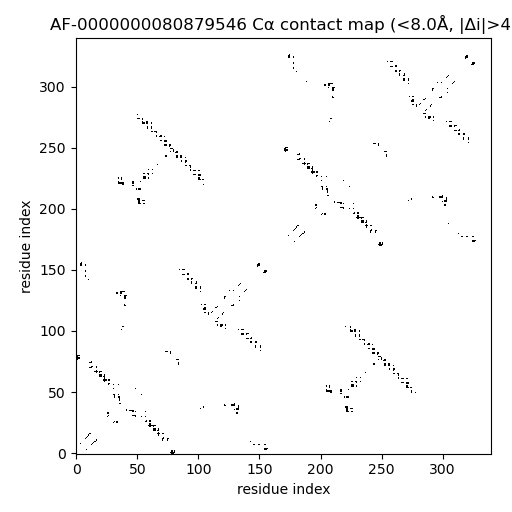148 8.328 1 98.69 87 PHE A N 1
ATOM 666 C CA . PHE A 1 87 ? 3.963 10.461 7.094 1 98.69 87 PHE A CA 1
ATOM 667 C C . PHE A 1 87 ? 5.207 10.047 6.316 1 98.69 87 PHE A C 1
ATOM 669 O O . PHE A 1 87 ? 5.316 8.906 5.863 1 98.69 87 PHE A O 1
ATOM 676 N N . LEU A 1 88 ? 6.094 10.953 6.23 1 98.62 88 LEU A N 1
ATOM 677 C CA . LEU A 1 88 ? 7.32 10.68 5.492 1 98.62 88 LEU A CA 1
ATOM 678 C C . LEU A 1 88 ? 8.188 9.672 6.234 1 98.62 88 LEU A C 1
ATOM 680 O O . LEU A 1 88 ? 8.914 8.891 5.613 1 98.62 88 LEU A O 1
ATOM 684 N N . PHE A 1 89 ? 8.148 9.641 7.504 1 98.56 89 PHE A N 1
ATOM 685 C CA . PHE A 1 89 ? 8.867 8.617 8.258 1 98.56 89 PHE A CA 1
ATOM 686 C C . PHE A 1 89 ? 8.305 7.234 7.973 1 98.56 89 PHE A C 1
ATOM 688 O O . PHE A 1 89 ? 9.055 6.27 7.82 1 98.56 89 PHE A O 1
ATOM 695 N N . ALA A 1 90 ? 6.988 7.121 7.938 1 98.81 90 ALA A N 1
ATOM 696 C CA . ALA A 1 90 ? 6.371 5.852 7.551 1 98.81 90 ALA A CA 1
ATOM 697 C C . ALA A 1 90 ? 6.848 5.41 6.168 1 98.81 90 ALA A C 1
ATOM 699 O O . ALA A 1 90 ? 7.188 4.242 5.969 1 98.81 90 ALA A O 1
ATOM 700 N N . LEU A 1 91 ? 6.879 6.332 5.242 1 98.94 91 LEU A N 1
ATOM 701 C CA . LEU A 1 91 ? 7.328 6.02 3.893 1 98.94 91 LEU A CA 1
ATOM 702 C C . LEU A 1 91 ? 8.797 5.602 3.891 1 98.94 91 LEU A C 1
ATOM 704 O O . LEU A 1 91 ? 9.203 4.75 3.096 1 98.94 91 LEU A O 1
ATOM 708 N N . LEU A 1 92 ? 9.625 6.227 4.75 1 98.81 92 LEU A N 1
ATOM 709 C CA . LEU A 1 92 ? 11.023 5.84 4.879 1 98.81 92 LEU A CA 1
ATOM 710 C C . LEU A 1 92 ? 11.148 4.379 5.297 1 98.81 92 LEU A C 1
ATOM 712 O O . LEU A 1 92 ? 11.945 3.631 4.723 1 98.81 92 LEU A O 1
ATOM 716 N N . LEU A 1 93 ? 10.375 3.988 6.219 1 98.81 93 LEU A N 1
ATOM 717 C CA . LEU A 1 93 ? 10.375 2.59 6.637 1 98.81 93 LEU A CA 1
ATOM 718 C C . LEU A 1 93 ? 9.875 1.687 5.52 1 98.81 93 LEU A C 1
ATOM 720 O O . LEU A 1 93 ? 10.367 0.57 5.344 1 98.81 93 LEU A O 1
ATOM 724 N N . GLY A 1 94 ? 8.898 2.174 4.777 1 98.75 94 GLY A N 1
ATOM 725 C CA . GLY A 1 94 ? 8.445 1.452 3.602 1 98.75 94 GLY A CA 1
ATOM 726 C C . GLY A 1 94 ? 9.531 1.241 2.568 1 98.75 94 GLY A C 1
ATOM 727 O O . GLY A 1 94 ? 9.586 0.199 1.912 1 98.75 94 GLY A O 1
ATOM 728 N N . ASP A 1 95 ? 10.383 2.25 2.41 1 98.69 95 ASP A N 1
ATOM 729 C CA . ASP A 1 95 ? 11.516 2.117 1.493 1 98.69 95 ASP A CA 1
ATOM 730 C C . ASP A 1 95 ? 12.414 0.955 1.898 1 98.69 95 ASP A C 1
ATOM 732 O O . ASP A 1 95 ? 12.844 0.168 1.05 1 98.69 95 ASP A O 1
ATOM 736 N N . ILE A 1 96 ? 12.703 0.817 3.148 1 98 96 ILE A N 1
ATOM 737 C CA . ILE A 1 96 ? 13.539 -0.264 3.652 1 98 96 ILE A CA 1
ATOM 738 C C . ILE A 1 96 ? 12.883 -1.609 3.355 1 98 96 ILE A C 1
ATOM 740 O O . ILE A 1 96 ? 13.531 -2.521 2.832 1 98 96 ILE A O 1
ATOM 744 N N . GLY A 1 97 ? 11.641 -1.684 3.723 1 97.88 97 GLY A N 1
ATOM 745 C CA . GLY A 1 97 ? 10.922 -2.922 3.471 1 97.88 97 GLY A CA 1
ATOM 746 C C . GLY A 1 97 ? 10.852 -3.283 1.999 1 97.88 97 GLY A C 1
ATOM 747 O O . GLY A 1 97 ? 10.93 -4.457 1.638 1 97.88 97 GLY A O 1
ATOM 748 N N . HIS A 1 98 ? 10.672 -2.309 1.149 1 97.56 98 HIS A N 1
ATOM 749 C CA . HIS A 1 98 ? 10.555 -2.541 -0.286 1 97.56 98 HIS A CA 1
ATOM 750 C C . HIS A 1 98 ? 11.867 -3.061 -0.865 1 97.56 98 HIS A C 1
ATOM 752 O O . HIS A 1 98 ? 11.875 -4.012 -1.65 1 97.56 98 HIS A O 1
ATOM 758 N N . VAL A 1 99 ? 12.953 -2.475 -0.495 1 94.88 99 VAL A N 1
ATOM 759 C CA . VAL A 1 99 ? 14.266 -2.922 -0.936 1 94.88 99 VAL A CA 1
ATOM 760 C C . VAL A 1 99 ? 14.523 -4.34 -0.434 1 94.88 99 VAL A C 1
ATOM 762 O O . VAL A 1 99 ? 15.008 -5.191 -1.184 1 94.88 99 VAL A O 1
ATOM 765 N N . LYS A 1 100 ? 14.195 -4.613 0.779 1 93.69 100 LYS A N 1
ATOM 766 C CA . LYS A 1 100 ? 14.383 -5.953 1.333 1 93.69 100 LYS A CA 1
ATOM 767 C C . LYS A 1 100 ? 13.547 -6.98 0.573 1 93.69 100 LYS A C 1
ATOM 769 O O . LYS A 1 100 ? 14.016 -8.086 0.291 1 93.69 100 LYS A O 1
ATOM 774 N N . ALA A 1 101 ? 12.336 -6.652 0.323 1 94.06 101 ALA A N 1
ATOM 775 C CA . ALA A 1 101 ? 11.453 -7.547 -0.422 1 94.06 101 ALA A CA 1
ATOM 776 C C . ALA A 1 101 ? 12.047 -7.895 -1.784 1 94.06 101 ALA A C 1
ATOM 778 O O . ALA A 1 101 ? 11.969 -9.047 -2.225 1 94.06 101 ALA A O 1
ATOM 779 N N . ASP A 1 102 ? 12.602 -6.957 -2.412 1 89.94 102 ASP A N 1
ATOM 780 C CA . ASP A 1 102 ? 13.086 -7.133 -3.777 1 89.94 102 ASP A CA 1
ATOM 781 C C . ASP A 1 102 ? 14.492 -7.727 -3.791 1 89.94 102 ASP A C 1
ATOM 783 O O . ASP A 1 102 ? 14.914 -8.312 -4.789 1 89.94 102 ASP A O 1
ATOM 787 N N . ALA A 1 103 ? 15.172 -7.684 -2.672 1 80.44 103 ALA A N 1
ATOM 788 C CA . ALA A 1 103 ? 16.5 -8.273 -2.557 1 80.44 103 ALA A CA 1
ATOM 789 C C . ALA A 1 103 ? 16.438 -9.703 -2.045 1 80.44 103 ALA A C 1
ATOM 791 O O . ALA A 1 103 ? 17.438 -10.422 -2.023 1 80.44 103 ALA A O 1
ATOM 792 N N . SER A 1 104 ? 15.273 -10.102 -1.484 1 68.19 104 SER A N 1
ATOM 793 C CA . SER A 1 104 ? 15.086 -11.398 -0.846 1 68.19 104 SER A CA 1
ATOM 794 C C . SER A 1 104 ? 15.344 -12.539 -1.823 1 68.19 104 SER A C 1
ATOM 796 O O . SER A 1 104 ? 15.594 -13.672 -1.41 1 68.19 104 SER A O 1
ATOM 798 N N . PHE A 1 105 ? 15.102 -12.43 -2.982 1 56.72 105 PHE A N 1
ATOM 799 C CA . PHE A 1 105 ? 15.414 -13.492 -3.928 1 56.72 105 PHE A CA 1
ATOM 800 C C . PHE A 1 105 ? 16.828 -14.031 -3.686 1 56.72 105 PHE A C 1
ATOM 802 O O . PHE A 1 105 ? 17.094 -15.211 -3.939 1 56.72 105 PHE A O 1
ATOM 809 N N . SER A 1 106 ? 17.578 -13.156 -3.1 1 52.66 106 SER A N 1
ATOM 810 C CA . SER A 1 106 ? 18.938 -13.602 -2.807 1 52.66 106 SER A CA 1
ATOM 811 C C . SER A 1 106 ? 18.953 -14.516 -1.581 1 52.66 106 SER A C 1
ATOM 813 O O . SER A 1 106 ? 19.797 -15.414 -1.493 1 52.66 106 SER A O 1
ATOM 815 N N . GLU A 1 107 ? 18.016 -14.281 -0.673 1 46.94 107 GLU A N 1
ATOM 816 C CA . GLU A 1 107 ? 18.078 -15.016 0.587 1 46.94 107 GLU A CA 1
ATOM 817 C C . GLU A 1 107 ? 17.469 -16.406 0.446 1 46.94 107 GLU A C 1
ATOM 819 O O . GLU A 1 107 ? 17.859 -17.328 1.166 1 46.94 107 GLU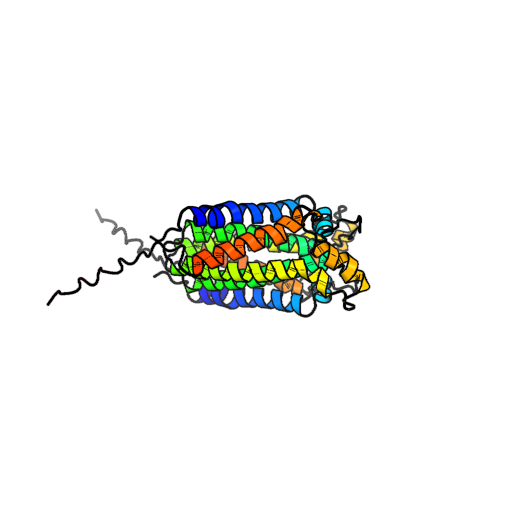 A O 1
ATOM 824 N N . ALA A 1 108 ? 16.312 -16.578 -0.129 1 41.81 108 ALA A N 1
ATOM 825 C CA . ALA A 1 108 ? 15.727 -17.906 -0.134 1 41.81 108 ALA A CA 1
ATOM 826 C C . ALA A 1 108 ? 16.75 -18.969 -0.553 1 41.81 108 ALA A C 1
ATOM 828 O O . ALA A 1 108 ? 16.453 -20.156 -0.582 1 41.81 108 ALA A O 1
ATOM 829 N N . HIS A 1 109 ? 17.5 -18.844 -1.566 1 36.94 109 HIS A N 1
ATOM 830 C CA . HIS A 1 109 ? 18.422 -19.953 -1.797 1 36.94 109 HIS A CA 1
ATOM 831 C C . HIS A 1 109 ? 19.375 -20.125 -0.624 1 36.94 109 HIS A C 1
ATOM 833 O O . HIS A 1 109 ? 20.094 -19.188 -0.257 1 36.94 109 HIS A O 1
ATOM 839 N N . GLY A 1 110 ? 19.109 -20.734 0.414 1 34.81 110 GLY A N 1
ATOM 840 C CA . GLY A 1 110 ? 19.984 -21.328 1.405 1 34.81 110 GLY A CA 1
ATOM 841 C C . GLY A 1 110 ? 21.453 -21.234 1.041 1 34.81 110 GLY A C 1
ATOM 842 O O . GLY A 1 110 ? 22.281 -20.953 1.896 1 34.81 110 GLY A O 1
ATOM 843 N N . SER A 1 111 ? 21.984 -22.344 0.18 1 32.53 111 SER A N 1
ATOM 844 C CA . SER A 1 111 ? 23.422 -22.375 -0.108 1 32.53 111 SER A CA 1
ATOM 845 C C . SER A 1 111 ? 23.875 -21.078 -0.747 1 32.53 111 SER A C 1
ATOM 847 O O . SER A 1 111 ? 23.328 -20.641 -1.765 1 32.53 111 SER A O 1
ATOM 849 N N . TYR A 1 112 ? 24.422 -20.141 -0.019 1 32.47 112 TYR A N 1
ATOM 850 C CA . TYR A 1 112 ? 25.188 -18.969 -0.439 1 32.47 112 TYR A CA 1
ATOM 851 C C . TYR A 1 112 ? 25.641 -19.109 -1.884 1 32.47 112 TYR A C 1
ATOM 853 O O . TYR A 1 112 ? 25.625 -18.141 -2.646 1 32.47 112 TYR A O 1
ATOM 861 N N . PHE A 1 113 ? 26.359 -20.203 -2.244 1 33.56 113 PHE A N 1
ATOM 862 C CA . PHE A 1 113 ? 27.344 -20.5 -3.279 1 33.56 113 PHE A CA 1
ATOM 863 C C . PHE A 1 113 ? 26.672 -20.625 -4.645 1 33.56 113 PHE A C 1
ATOM 865 O O . PHE A 1 113 ? 27.203 -20.141 -5.645 1 33.56 113 PHE A O 1
ATOM 872 N N . THR A 1 114 ? 25.828 -21.703 -4.809 1 33.06 114 THR A N 1
ATOM 873 C CA . THR A 1 114 ? 25.609 -22.016 -6.219 1 33.06 114 THR A CA 1
ATOM 874 C C . THR A 1 114 ? 24.625 -21.031 -6.844 1 33.06 114 THR A C 1
ATOM 876 O O . THR A 1 114 ? 24.812 -20.578 -7.969 1 33.06 114 THR A O 1
ATOM 879 N N . TYR A 1 115 ? 23.406 -20.969 -6.414 1 36.69 115 TYR A N 1
ATOM 880 C CA . TYR A 1 115 ? 22.516 -20.062 -7.133 1 36.69 115 TYR A CA 1
ATOM 881 C C . TYR A 1 115 ? 22.75 -18.625 -6.699 1 36.69 115 TYR A C 1
ATOM 883 O O . TYR A 1 115 ? 22.172 -17.688 -7.273 1 36.69 115 TYR A O 1
ATOM 891 N N . VAL A 1 116 ? 23.109 -18.25 -5.484 1 40.28 116 VAL A N 1
ATOM 892 C CA . VAL A 1 116 ? 23.625 -16.969 -5.039 1 40.28 116 VAL A CA 1
ATOM 893 C C . VAL A 1 116 ? 24.75 -16.516 -5.977 1 40.28 116 VAL A C 1
ATOM 895 O O . VAL A 1 116 ? 25.062 -15.32 -6.055 1 40.28 116 VAL A O 1
ATOM 898 N N . ALA A 1 117 ? 25.469 -17.5 -6.281 1 37.84 117 ALA A N 1
ATOM 899 C CA . ALA A 1 117 ? 26.531 -17.125 -7.215 1 37.84 117 ALA A CA 1
ATOM 900 C C . ALA A 1 117 ? 25.953 -16.438 -8.453 1 37.84 117 ALA A C 1
ATOM 902 O O . ALA A 1 117 ? 26.484 -15.414 -8.898 1 37.84 117 ALA A O 1
ATOM 903 N N . VAL A 1 118 ? 24.969 -17.141 -9.039 1 41.53 118 VAL A N 1
ATOM 904 C CA . VAL A 1 118 ? 24.469 -16.547 -10.273 1 41.53 118 VAL A CA 1
ATOM 905 C C . VAL A 1 118 ? 23.531 -15.383 -9.945 1 41.53 118 VAL A C 1
ATOM 907 O O . VAL A 1 118 ? 23.625 -14.312 -10.555 1 41.53 118 VAL A O 1
ATOM 910 N N . GLY A 1 119 ? 22.531 -15.516 -8.875 1 48.69 119 GLY A N 1
ATOM 911 C CA . GLY A 1 119 ? 21.562 -14.484 -8.547 1 48.69 119 GLY A CA 1
ATOM 912 C C . GLY A 1 119 ? 22.172 -13.297 -7.82 1 48.69 119 GLY A C 1
ATOM 913 O O . GLY A 1 119 ? 21.844 -12.148 -8.117 1 48.69 119 GLY A O 1
ATOM 914 N N . ALA A 1 120 ? 23.031 -13.719 -6.711 1 52.78 120 ALA A N 1
ATOM 915 C CA . ALA A 1 120 ? 23.766 -12.648 -6.043 1 52.78 120 ALA A CA 1
ATOM 916 C C . ALA A 1 120 ? 24.625 -11.875 -7.039 1 52.78 120 ALA A C 1
ATOM 918 O O . ALA A 1 120 ? 24.719 -10.648 -6.965 1 52.78 120 ALA A O 1
ATOM 919 N N . ASP A 1 121 ? 25.281 -12.727 -7.859 1 55.84 121 ASP A N 1
ATOM 920 C CA . ASP A 1 121 ? 26.094 -12.008 -8.836 1 55.84 121 ASP A CA 1
ATOM 921 C C . ASP A 1 121 ? 25.234 -11.039 -9.648 1 55.84 121 ASP A C 1
ATOM 923 O O . ASP A 1 121 ? 25.672 -9.922 -9.953 1 55.84 121 ASP A O 1
ATOM 927 N N . TYR A 1 122 ? 24 -11.492 -9.875 1 55.59 122 TYR A N 1
ATOM 928 C CA . TYR A 1 122 ? 23.172 -10.617 -10.695 1 55.59 122 TYR A CA 1
ATOM 929 C C . TYR A 1 122 ? 22.656 -9.438 -9.891 1 55.59 122 TYR A C 1
ATOM 931 O O . TYR A 1 122 ? 22.547 -8.32 -10.406 1 55.59 122 TYR A O 1
ATOM 939 N N . PHE A 1 123 ? 22.422 -9.773 -8.633 1 59.66 123 PHE A N 1
ATOM 940 C CA . PHE A 1 123 ? 22 -8.656 -7.809 1 59.66 123 PHE A CA 1
ATOM 941 C C . PHE A 1 123 ? 23.094 -7.609 -7.695 1 59.66 123 PHE A C 1
ATOM 943 O O . PHE A 1 123 ? 22.812 -6.414 -7.562 1 59.66 123 PHE A O 1
ATOM 950 N N . PHE A 1 124 ? 24.203 -8.133 -7.973 1 66.31 124 PHE A N 1
ATOM 951 C CA . PHE A 1 124 ? 25.312 -7.207 -7.797 1 66.31 124 PHE A CA 1
ATOM 952 C C . PHE A 1 124 ? 25.828 -6.711 -9.148 1 66.31 124 PHE A C 1
ATOM 954 O O . PHE A 1 124 ? 26.984 -6.289 -9.266 1 66.31 124 PHE A O 1
ATOM 961 N N . SER A 1 125 ? 24.938 -6.855 -10.125 1 80.25 125 SER A N 1
ATOM 962 C CA . SER A 1 125 ? 25.25 -6.281 -11.43 1 80.25 125 SER A CA 1
ATOM 963 C C . SER A 1 125 ? 24.156 -5.352 -11.906 1 80.25 125 SER A C 1
ATOM 965 O O . SER A 1 125 ? 23.438 -5.672 -12.859 1 80.25 125 SER A O 1
ATOM 967 N N . PRO A 1 126 ? 24.094 -4.133 -11.469 1 85.5 126 PRO A N 1
ATOM 968 C CA . PRO A 1 126 ? 23 -3.221 -11.789 1 85.5 126 PRO A CA 1
ATOM 969 C C . PRO A 1 126 ? 22.875 -2.939 -13.289 1 85.5 126 PRO A C 1
ATOM 971 O O . PRO A 1 126 ? 21.781 -2.625 -13.773 1 85.5 126 PRO A O 1
ATOM 974 N N . SER A 1 127 ? 23.906 -3.082 -13.969 1 87.81 127 SER A N 1
ATOM 975 C CA . SER A 1 127 ? 23.875 -2.83 -15.406 1 87.81 127 SER A CA 1
ATOM 976 C C . SER A 1 127 ? 23.031 -3.879 -16.125 1 87.81 127 SER A C 1
ATOM 978 O O . SER A 1 127 ? 22.594 -3.656 -17.25 1 87.81 127 SER A O 1
ATOM 980 N N . GLU A 1 128 ? 22.812 -5 -15.469 1 86.19 128 GLU A N 1
ATOM 981 C CA . GLU A 1 128 ? 22.062 -6.102 -16.078 1 86.19 128 GLU A CA 1
ATOM 982 C C . GLU A 1 128 ? 20.609 -6.121 -15.602 1 86.19 128 GLU A C 1
ATOM 984 O O . GLU A 1 128 ? 19.812 -6.934 -16.078 1 86.19 128 GLU A O 1
ATOM 989 N N . TRP A 1 129 ? 20.281 -5.23 -14.758 1 88.69 129 TRP A N 1
ATOM 990 C CA . TRP A 1 129 ? 18.938 -5.219 -14.227 1 88.69 129 TRP A CA 1
ATOM 991 C C . TRP A 1 129 ? 17.938 -4.727 -15.273 1 88.69 129 TRP A C 1
ATOM 993 O O . TRP A 1 129 ? 18.234 -3.812 -16.047 1 88.69 129 TRP A O 1
ATOM 1003 N N . ASN A 1 130 ? 16.828 -5.348 -15.289 1 90.62 130 ASN A N 1
ATOM 1004 C CA . ASN A 1 130 ? 15.742 -4.805 -16.094 1 90.62 130 ASN A CA 1
ATOM 1005 C C . ASN A 1 130 ? 15.172 -3.531 -15.484 1 90.62 130 ASN A C 1
ATOM 1007 O O . ASN A 1 130 ? 15.562 -3.133 -14.391 1 90.62 130 ASN A O 1
ATOM 1011 N N . LEU A 1 131 ? 14.266 -2.844 -16.156 1 92.56 131 LEU A N 1
ATOM 1012 C CA . LEU A 1 131 ? 13.742 -1.546 -15.742 1 92.56 131 LEU A CA 1
ATOM 1013 C C . LEU A 1 131 ? 12.914 -1.68 -14.469 1 92.56 131 LEU A C 1
ATOM 1015 O O . LEU A 1 131 ? 12.938 -0.793 -13.609 1 92.56 131 LEU A O 1
ATOM 1019 N N . LEU A 1 132 ? 12.156 -2.777 -14.312 1 94.69 132 LEU A N 1
ATOM 1020 C CA . LEU A 1 132 ? 11.359 -2.988 -13.109 1 94.69 132 LEU A CA 1
ATOM 1021 C C . LEU A 1 132 ? 12.25 -3.102 -11.875 1 94.69 132 LEU A C 1
ATOM 1023 O O . LEU A 1 132 ? 11.93 -2.551 -10.82 1 94.69 132 LEU A O 1
ATOM 1027 N N . THR A 1 133 ? 13.344 -3.771 -12.008 1 91.81 133 THR A N 1
ATOM 1028 C CA . THR A 1 133 ? 14.297 -3.893 -10.914 1 91.81 133 THR A CA 1
ATOM 1029 C C . THR A 1 133 ? 14.875 -2.529 -10.539 1 91.81 133 THR A C 1
ATOM 1031 O O . THR A 1 133 ? 15.031 -2.215 -9.359 1 91.81 133 THR A O 1
ATOM 1034 N N . HIS A 1 134 ? 15.203 -1.781 -11.547 1 93.44 134 HIS A N 1
ATOM 1035 C CA . HIS A 1 134 ? 15.695 -0.438 -11.258 1 93.44 134 HIS A CA 1
ATOM 1036 C C . HIS A 1 134 ? 14.641 0.394 -10.539 1 93.44 134 HIS A C 1
ATOM 1038 O O . HIS A 1 134 ? 14.969 1.191 -9.656 1 93.44 134 HIS A O 1
ATOM 1044 N N . GLY A 1 135 ? 13.398 0.302 -10.891 1 95.38 135 GLY A N 1
ATOM 1045 C CA . GLY A 1 135 ? 12.32 0.96 -10.164 1 95.38 135 GLY A CA 1
ATOM 1046 C C . GLY A 1 135 ? 12.195 0.491 -8.734 1 95.38 135 GLY A C 1
ATOM 1047 O O . GLY A 1 135 ? 12.094 1.307 -7.812 1 95.38 135 GLY A O 1
ATOM 1048 N N . ASN A 1 136 ? 12.305 -0.756 -8.523 1 95.19 136 ASN A N 1
ATOM 1049 C CA . ASN A 1 136 ? 12.102 -1.37 -7.219 1 95.19 136 ASN A CA 1
ATOM 1050 C C . ASN A 1 136 ? 13.266 -1.094 -6.277 1 95.19 136 ASN A C 1
ATOM 1052 O O . ASN A 1 136 ? 13.078 -0.963 -5.066 1 95.19 136 ASN A O 1
ATOM 1056 N N . LEU A 1 137 ? 14.438 -1.012 -6.879 1 94.06 137 LEU A N 1
ATOM 1057 C CA . LEU A 1 137 ? 15.609 -0.913 -6.016 1 94.06 137 LEU A CA 1
ATOM 1058 C C . LEU A 1 137 ? 16.266 0.462 -6.133 1 94.06 137 LEU A C 1
ATOM 1060 O O . LEU A 1 137 ? 16.234 1.247 -5.184 1 94.06 137 LEU A O 1
ATOM 1064 N N . THR A 1 138 ? 16.656 0.787 -7.359 1 95.5 138 THR A N 1
ATOM 1065 C CA . THR A 1 138 ? 17.391 2.033 -7.547 1 95.5 138 THR A CA 1
ATOM 1066 C C . THR A 1 138 ? 16.531 3.23 -7.141 1 95.5 138 THR A C 1
ATOM 1068 O O . THR A 1 138 ? 16.969 4.074 -6.355 1 95.5 138 THR A O 1
ATOM 1071 N N . PHE A 1 139 ? 15.359 3.342 -7.656 1 97.88 139 PHE A N 1
ATOM 1072 C CA . PHE A 1 139 ? 14.484 4.465 -7.344 1 97.88 139 PHE A CA 1
ATOM 1073 C C . PHE A 1 139 ? 14.117 4.473 -5.867 1 97.88 139 PHE A C 1
ATOM 1075 O O . PHE A 1 139 ? 14.07 5.531 -5.238 1 97.88 139 PHE A O 1
ATOM 1082 N N . THR A 1 140 ? 13.852 3.338 -5.289 1 98.12 140 THR A N 1
ATOM 1083 C CA . THR A 1 140 ? 13.484 3.258 -3.879 1 98.12 140 THR A CA 1
ATOM 1084 C C . THR A 1 140 ? 14.656 3.668 -2.99 1 98.12 140 THR A C 1
ATOM 1086 O O . THR A 1 140 ? 14.469 4.34 -1.975 1 98.12 140 THR A O 1
ATOM 1089 N N . ILE A 1 141 ? 15.859 3.275 -3.34 1 97.25 141 ILE A N 1
ATOM 1090 C CA . ILE A 1 141 ? 17.047 3.691 -2.592 1 97.25 141 ILE A CA 1
ATOM 1091 C C . ILE A 1 141 ? 17.188 5.207 -2.662 1 97.25 141 ILE A C 1
ATOM 1093 O O . ILE A 1 141 ? 17.5 5.855 -1.658 1 97.25 141 ILE A O 1
ATOM 1097 N N . PHE A 1 142 ? 17 5.734 -3.822 1 98.5 142 PHE A N 1
ATOM 1098 C CA . PHE A 1 142 ? 17.016 7.184 -3.998 1 98.5 142 PHE A CA 1
ATOM 1099 C C . PHE A 1 142 ? 15.992 7.848 -3.076 1 98.5 142 PHE A C 1
ATOM 1101 O O . PHE A 1 142 ? 16.312 8.836 -2.408 1 98.5 142 PHE A O 1
ATOM 1108 N N . LEU A 1 143 ? 14.758 7.34 -3.029 1 98.88 143 LEU A N 1
ATOM 1109 C CA . LEU A 1 143 ? 13.727 7.883 -2.156 1 98.88 143 LEU A CA 1
ATOM 1110 C C . LEU A 1 143 ? 14.133 7.77 -0.691 1 98.88 143 LEU A C 1
ATOM 1112 O O . LEU A 1 143 ? 13.961 8.711 0.082 1 98.88 143 LEU A O 1
ATOM 1116 N N . PHE A 1 144 ? 14.68 6.629 -0.302 1 98.62 144 PHE A N 1
ATOM 1117 C CA . PHE A 1 144 ? 15.141 6.402 1.062 1 98.62 144 PHE A CA 1
ATOM 1118 C C . PHE A 1 144 ? 16.172 7.445 1.466 1 98.62 144 PHE A C 1
ATOM 1120 O O . PHE A 1 144 ? 16.062 8.07 2.523 1 98.62 144 PHE A O 1
ATOM 1127 N N . LEU A 1 145 ? 17.141 7.629 0.657 1 98.25 145 LEU A N 1
ATOM 1128 C CA . LEU A 1 145 ? 18.219 8.578 0.955 1 98.25 145 LEU A CA 1
ATOM 1129 C C . LEU A 1 145 ? 17.672 10 1.036 1 98.25 145 LEU A C 1
ATOM 1131 O O . LEU A 1 145 ? 18.062 10.758 1.93 1 98.25 145 LEU A O 1
ATOM 1135 N N . SER A 1 146 ? 16.828 10.367 0.148 1 98.19 146 SER A N 1
ATOM 1136 C CA . SER A 1 146 ? 16.25 11.703 0.159 1 98.19 146 SER A CA 1
ATOM 1137 C C . SER A 1 146 ? 15.438 11.945 1.425 1 98.19 146 SER A C 1
ATOM 1139 O O . SER A 1 146 ? 15.477 13.039 1.99 1 98.19 146 SER A O 1
ATOM 1141 N N . ARG A 1 147 ? 14.727 10.953 1.893 1 98.31 147 ARG A N 1
ATOM 1142 C CA . ARG A 1 147 ? 13.938 11.102 3.113 1 98.31 147 ARG A CA 1
ATOM 1143 C C . ARG A 1 147 ? 14.844 11.227 4.336 1 98.31 147 ARG A C 1
ATOM 1145 O O . ARG A 1 147 ? 14.516 11.938 5.289 1 98.31 147 ARG A O 1
ATOM 1152 N N . CYS A 1 148 ? 15.906 10.484 4.32 1 97.69 148 CYS A N 1
ATOM 1153 C CA . CYS A 1 148 ? 16.875 10.648 5.398 1 97.69 148 CYS A CA 1
ATOM 1154 C C . CYS A 1 148 ? 17.344 12.094 5.484 1 97.69 148 CYS A C 1
ATOM 1156 O O . CYS A 1 148 ? 17.375 12.68 6.566 1 97.69 148 CYS A O 1
ATOM 1158 N N . VAL A 1 149 ? 17.703 12.617 4.383 1 96.81 149 VAL A N 1
ATOM 1159 C CA . VAL A 1 149 ? 18.188 13.992 4.332 1 96.81 149 VAL A CA 1
ATOM 1160 C C . VAL A 1 149 ? 17.109 14.945 4.852 1 96.81 149 VAL A C 1
ATOM 1162 O O . VAL A 1 149 ? 17.391 15.805 5.691 1 96.81 149 VAL A O 1
ATOM 1165 N N . TYR A 1 150 ? 15.898 14.805 4.391 1 96.81 150 TYR A N 1
ATOM 1166 C CA . TYR A 1 150 ? 14.805 15.68 4.801 1 96.81 150 TYR A CA 1
ATOM 1167 C C . TYR A 1 150 ? 14.539 15.555 6.293 1 96.81 150 TYR A C 1
ATOM 1169 O O . TYR A 1 150 ? 14.445 16.562 7 1 96.81 150 TYR A O 1
ATOM 1177 N N . LEU A 1 151 ? 14.461 14.352 6.828 1 96.75 151 LEU A N 1
ATOM 1178 C CA . LEU A 1 151 ? 14.023 14.109 8.195 1 96.75 151 LEU A CA 1
ATOM 1179 C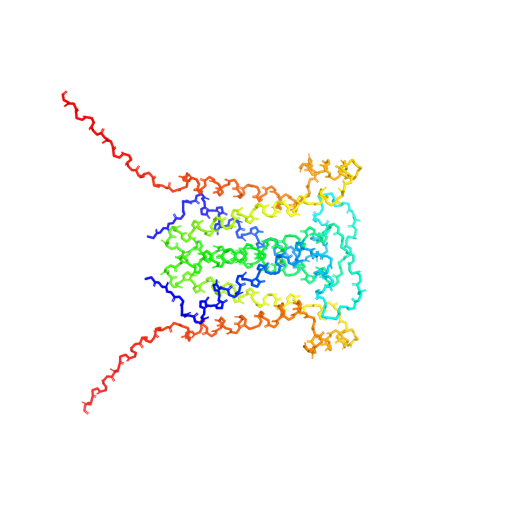 C . LEU A 1 151 ? 15.125 14.438 9.188 1 96.75 151 LEU A C 1
ATOM 1181 O O . LEU A 1 151 ? 14.852 14.758 10.352 1 96.75 151 LEU A O 1
ATOM 1185 N N . LEU A 1 152 ? 16.359 14.398 8.805 1 93.81 152 LEU A N 1
ATOM 1186 C CA . LEU A 1 152 ? 17.484 14.766 9.664 1 93.81 152 LEU A CA 1
ATOM 1187 C C . LEU A 1 152 ? 17.703 16.281 9.68 1 93.81 152 LEU A C 1
ATOM 1189 O O . LEU A 1 152 ? 18.531 16.781 10.43 1 93.81 152 LEU A O 1
ATOM 1193 N N . GLY A 1 153 ? 16.797 17.062 9.156 1 81.25 153 GLY A N 1
ATOM 1194 C CA . GLY A 1 153 ? 16.734 18.5 9.359 1 81.25 153 GLY A CA 1
ATOM 1195 C C . GLY A 1 153 ? 17.328 19.281 8.195 1 81.25 153 GLY A C 1
ATOM 1196 O O . GLY A 1 153 ? 17.453 20.5 8.273 1 81.25 153 GLY A O 1
ATOM 1197 N N . TRP A 1 154 ? 17.875 18.688 7.234 1 62.88 154 TRP A N 1
ATOM 1198 C CA . TRP A 1 154 ? 18.312 19.5 6.094 1 62.88 154 TRP A CA 1
ATOM 1199 C C . TRP A 1 154 ? 17.109 20.047 5.32 1 62.88 154 TRP A C 1
ATOM 1201 O O . TRP A 1 154 ? 17.234 21.062 4.633 1 62.88 154 TRP A O 1
ATOM 1211 N N . GLY A 1 155 ? 15.984 19.484 5.359 1 55.22 155 GLY A N 1
ATOM 1212 C CA . GLY A 1 155 ? 14.852 19.969 4.582 1 55.22 155 GLY A CA 1
ATOM 1213 C C . GLY A 1 155 ? 14.18 21.188 5.191 1 55.22 155 GLY A C 1
ATOM 1214 O O . GLY A 1 155 ? 13.469 21.906 4.5 1 55.22 155 GLY A O 1
ATOM 1215 N N . GLY A 1 156 ? 13.961 21.234 6.496 1 52.12 156 GLY A N 1
ATOM 1216 C CA . GLY A 1 156 ? 13.305 22.344 7.18 1 52.12 156 GLY A CA 1
ATOM 1217 C C . GLY A 1 156 ? 14.172 23.594 7.258 1 52.12 156 GLY A C 1
ATOM 1218 O O . GLY A 1 156 ? 15.398 23.5 7.254 1 52.12 156 GLY A O 1
ATOM 1219 N N . GLY A 1 157 ? 13.844 24.578 6.418 1 46.94 157 GLY A N 1
ATOM 1220 C CA . GLY A 1 157 ? 14.32 25.938 6.602 1 46.94 157 GLY A CA 1
ATOM 1221 C C . GLY A 1 157 ? 14.391 26.344 8.062 1 46.94 157 GLY A C 1
ATOM 1222 O O . GLY A 1 157 ? 14.422 27.547 8.375 1 46.94 157 GLY A O 1
ATOM 1223 N N . ASN A 1 158 ? 14.094 25.5 8.984 1 42.62 158 ASN A N 1
ATOM 1224 C CA . ASN A 1 158 ? 14.328 26.188 10.25 1 42.62 158 ASN A CA 1
ATOM 1225 C C . ASN A 1 158 ? 15.781 26.625 10.391 1 42.62 158 ASN A C 1
ATOM 1227 O O . ASN A 1 158 ? 16.641 25.812 10.758 1 42.62 158 ASN A O 1
ATOM 1231 N N . ALA A 1 159 ? 16.281 27.328 9.445 1 39.94 159 ALA A N 1
ATOM 1232 C CA . ALA A 1 159 ? 17.234 28.344 9.883 1 39.94 159 ALA A CA 1
ATOM 1233 C C . ALA A 1 159 ? 16.766 29.031 11.164 1 39.94 159 ALA A C 1
ATOM 1235 O O . ALA A 1 159 ? 15.898 29.906 11.117 1 39.94 159 ALA A O 1
ATOM 1236 N N . ARG A 1 160 ? 16.297 28.438 12.141 1 38.94 160 ARG A N 1
ATOM 1237 C CA . ARG A 1 160 ? 16.406 29.219 13.367 1 38.94 160 ARG A CA 1
ATOM 1238 C C . ARG A 1 160 ? 17.656 30.094 13.352 1 38.94 160 ARG A C 1
ATOM 1240 O O . ARG A 1 160 ? 18.734 29.625 12.992 1 38.94 160 ARG A O 1
ATOM 1247 N N . SER A 1 161 ? 17.469 31.406 13.109 1 37.06 161 SER A N 1
ATOM 1248 C CA . SER A 1 161 ? 18.375 32.5 13.422 1 37.06 161 SER A CA 1
ATOM 1249 C C . SER A 1 161 ? 19.266 32.156 14.602 1 37.06 161 SER A C 1
ATOM 1251 O O . SER A 1 161 ? 18.781 31.953 15.711 1 37.06 161 SER A O 1
ATOM 1253 N N . GLN A 1 162 ? 20.141 31.188 14.539 1 37.38 162 GLN A N 1
ATOM 1254 C CA . GLN A 1 162 ? 21.188 31.297 15.555 1 37.38 162 GLN A CA 1
ATOM 1255 C C . GLN A 1 162 ? 21.375 32.75 16 1 37.38 162 GLN A C 1
ATOM 1257 O O . GLN A 1 162 ? 21.703 33.625 15.195 1 37.38 162 GLN A O 1
ATOM 1262 N N . GLY A 1 163 ? 20.375 33.312 16.719 1 34.59 163 GLY A N 1
ATOM 1263 C CA . GLY A 1 163 ? 20.625 34.594 17.359 1 34.59 163 GLY A CA 1
ATOM 1264 C C . GLY A 1 163 ? 22.094 34.812 17.656 1 34.59 163 GLY A C 1
ATOM 1265 O O . GLY A 1 163 ? 22.797 33.938 18.109 1 34.59 163 GLY A O 1
ATOM 1266 N N . THR A 1 164 ? 22.75 35.531 16.766 1 37.25 164 THR A N 1
ATOM 1267 C CA . THR A 1 164 ? 24.062 36.156 17.016 1 37.25 164 THR A CA 1
ATOM 1268 C C . THR A 1 164 ? 24.219 36.5 18.5 1 37.25 164 THR A C 1
ATOM 1270 O O . THR A 1 164 ? 23.453 37.281 19.031 1 37.25 164 THR A O 1
ATOM 1273 N N . ILE A 1 165 ? 24.469 35.5 19.344 1 40.25 165 ILE A N 1
ATOM 1274 C CA . ILE A 1 165 ? 24.953 35.844 20.672 1 40.25 165 ILE A CA 1
ATOM 1275 C C . ILE A 1 165 ? 25.922 37.031 20.578 1 40.25 165 ILE A C 1
ATOM 1277 O O . ILE A 1 165 ? 26.984 36.906 19.953 1 40.25 165 ILE A O 1
ATOM 1281 N N . LYS A 1 166 ? 25.391 38.281 20.344 1 40.75 166 LYS A N 1
ATOM 1282 C CA . LYS A 1 166 ? 26.234 39.438 20.531 1 40.75 166 LYS A CA 1
ATOM 1283 C C . LYS A 1 166 ? 27.109 39.312 21.766 1 40.75 166 LYS A C 1
ATOM 1285 O O . LYS A 1 166 ? 26.594 39.156 22.875 1 40.75 166 LYS A O 1
ATOM 1290 N N . ALA A 1 167 ? 28.266 38.844 21.625 1 43.03 167 ALA A N 1
ATOM 1291 C CA . ALA A 1 167 ? 29.344 38.969 22.609 1 43.03 167 ALA A CA 1
ATOM 1292 C C . ALA A 1 167 ? 29.375 40.344 23.25 1 43.03 167 ALA A C 1
ATOM 1294 O O . ALA A 1 167 ? 29.531 41.344 22.562 1 43.03 167 ALA A O 1
ATOM 1295 N N . LYS A 1 168 ? 28.656 40.562 24.281 1 38.53 168 LYS A N 1
ATOM 1296 C CA . LYS A 1 168 ? 28.906 41.75 25.094 1 38.53 168 LYS A CA 1
ATOM 1297 C C . LYS A 1 168 ? 30.406 41.938 25.344 1 38.53 168 LYS A C 1
ATOM 1299 O O . LYS A 1 168 ? 31.062 41.062 25.922 1 38.53 168 LYS A O 1
ATOM 1304 N N . SER A 1 169 ? 31 42.562 24.438 1 37.88 169 SER A N 1
ATOM 1305 C CA . SER A 1 169 ? 32.281 43.188 24.797 1 37.88 169 SER A CA 1
ATOM 1306 C C . SER A 1 169 ? 32.219 43.875 26.141 1 37.88 169 SER A C 1
ATOM 1308 O O . SER A 1 169 ? 31.391 44.781 26.328 1 37.88 169 SER A O 1
ATOM 1310 N N . ASN A 1 170 ? 32.438 43.125 27.172 1 31.69 170 ASN A N 1
ATOM 1311 C CA . ASN A 1 170 ? 32.938 43.969 28.25 1 31.69 170 ASN A CA 1
ATOM 1312 C C . ASN A 1 170 ? 34.188 44.719 27.812 1 31.69 170 ASN A C 1
ATOM 1314 O O . ASN A 1 170 ? 35.062 44.188 27.125 1 31.69 170 ASN A O 1
ATOM 1318 N N . MET B 1 1 ? -8.359 21.672 17.047 1 86.75 1 MET B N 1
ATOM 1319 C CA . MET B 1 1 ? -7.797 20.547 16.312 1 86.75 1 MET B CA 1
ATOM 1320 C C . MET B 1 1 ? -8.883 19.531 15.953 1 86.75 1 MET B C 1
ATOM 1322 O O . MET B 1 1 ? -9.75 19.234 16.766 1 86.75 1 MET B O 1
ATOM 1326 N N . TYR B 1 2 ? -8.961 19.172 14.805 1 90.62 2 TYR B N 1
ATOM 1327 C CA . TYR B 1 2 ? -9.953 18.203 14.359 1 90.62 2 TYR B CA 1
ATOM 1328 C C . TYR B 1 2 ? -9.664 16.828 14.93 1 90.62 2 TYR B C 1
ATOM 1330 O O . TYR B 1 2 ? -8.508 16.406 15.023 1 90.62 2 TYR B O 1
ATOM 1338 N N . THR B 1 3 ? -10.703 16.172 15.375 1 90.5 3 THR B N 1
ATOM 1339 C CA . THR B 1 3 ? -10.609 14.781 15.82 1 90.5 3 THR B CA 1
ATOM 1340 C C . THR B 1 3 ? -11.742 13.945 15.227 1 90.5 3 THR B C 1
ATOM 1342 O O . THR B 1 3 ? -12.883 14.398 15.172 1 90.5 3 THR B O 1
ATOM 1345 N N . LEU B 1 4 ? -11.43 12.836 14.898 1 94.5 4 LEU B N 1
ATOM 1346 C CA . LEU B 1 4 ? -12.43 11.891 14.422 1 94.5 4 LEU B CA 1
ATOM 1347 C C . LEU B 1 4 ? -13.414 11.531 15.531 1 94.5 4 LEU B C 1
ATOM 1349 O O . LEU B 1 4 ? -13.016 11.344 16.688 1 94.5 4 LEU B O 1
ATOM 1353 N N . PRO B 1 5 ? -14.734 11.492 15.148 1 94.19 5 PRO B N 1
ATOM 1354 C CA . PRO B 1 5 ? -15.648 10.922 16.141 1 94.19 5 PRO B CA 1
ATOM 1355 C C . PRO B 1 5 ? -15.195 9.555 16.641 1 94.19 5 PRO B C 1
ATOM 1357 O O . PRO B 1 5 ? -14.578 8.789 15.891 1 94.19 5 PRO B O 1
ATOM 1360 N N . PRO B 1 6 ? -15.461 9.18 17.859 1 95.75 6 PRO B N 1
ATOM 1361 C CA . PRO B 1 6 ? -14.875 8.016 18.531 1 95.75 6 PRO B CA 1
ATOM 1362 C C . PRO B 1 6 ? -15.062 6.723 17.734 1 95.75 6 PRO B C 1
ATOM 1364 O O . PRO B 1 6 ? -14.141 5.902 17.656 1 95.75 6 PRO B O 1
ATOM 1367 N N . LEU B 1 7 ? -16.266 6.484 17.25 1 96.62 7 LEU B N 1
ATOM 1368 C CA . LEU B 1 7 ? -16.516 5.258 16.5 1 96.62 7 LEU B CA 1
ATOM 1369 C C . LEU B 1 7 ? -15.609 5.176 15.281 1 96.62 7 LEU B C 1
ATOM 1371 O O . LEU B 1 7 ? -15 4.133 15.023 1 96.62 7 LEU B O 1
ATOM 1375 N N . PHE B 1 8 ? -15.516 6.219 14.586 1 97.19 8 PHE B N 1
ATOM 1376 C CA . PHE B 1 8 ? -14.703 6.23 13.375 1 97.19 8 PHE B CA 1
ATOM 1377 C C . PHE B 1 8 ? -13.219 6.188 13.727 1 97.19 8 PHE B C 1
ATOM 1379 O O . PHE B 1 8 ? -12.422 5.609 12.984 1 97.19 8 PHE B O 1
ATOM 1386 N N . TYR B 1 9 ? -12.867 6.789 14.812 1 97.56 9 TYR B N 1
ATOM 1387 C CA . TYR B 1 9 ? -11.5 6.648 15.305 1 97.56 9 TYR B CA 1
ATOM 1388 C C . TYR B 1 9 ? -11.164 5.188 15.578 1 97.56 9 TYR B C 1
ATOM 1390 O O . TYR B 1 9 ? -10.094 4.707 15.18 1 97.56 9 TYR B O 1
ATOM 1398 N N . LEU B 1 10 ? -12.055 4.531 16.266 1 98.38 10 LEU B N 1
ATOM 1399 C CA . LEU B 1 10 ? -11.844 3.119 16.562 1 98.38 10 LEU B CA 1
ATOM 1400 C C . LEU B 1 10 ? -11.672 2.311 15.281 1 98.38 10 LEU B C 1
ATOM 1402 O O . LEU B 1 10 ? -10.766 1.476 15.188 1 98.38 10 LEU B O 1
ATOM 1406 N N . ILE B 1 11 ? -12.469 2.566 14.297 1 98.75 11 ILE B N 1
ATOM 1407 C CA . ILE B 1 11 ? -12.469 1.793 13.055 1 98.75 11 ILE B CA 1
ATOM 1408 C C . ILE B 1 11 ? -11.203 2.107 12.258 1 98.75 11 ILE B C 1
ATOM 1410 O O . ILE B 1 11 ? -10.477 1.198 11.859 1 98.75 11 ILE B O 1
ATOM 1414 N N . TYR B 1 12 ? -10.93 3.402 12.078 1 98.56 12 TYR B N 1
ATOM 1415 C CA . TYR B 1 12 ? -9.93 3.793 11.086 1 98.56 12 TYR B CA 1
ATOM 1416 C C . TYR B 1 12 ? -8.547 3.9 11.719 1 98.56 12 TYR B C 1
ATOM 1418 O O . TYR B 1 12 ? -7.535 3.648 11.055 1 98.56 12 TYR B O 1
ATOM 1426 N N . ALA B 1 13 ? -8.445 4.254 12.984 1 98.31 13 ALA B N 1
ATOM 1427 C CA . ALA B 1 13 ? -7.148 4.516 13.609 1 98.31 13 ALA B CA 1
ATOM 1428 C C . ALA B 1 13 ? -6.703 3.326 14.453 1 98.31 13 ALA B C 1
ATOM 1430 O O . ALA B 1 13 ? -5.547 3.264 14.883 1 98.31 13 ALA B O 1
ATOM 1431 N N . VAL B 1 14 ? -7.57 2.348 14.695 1 98.56 14 VAL B N 1
ATOM 1432 C CA . VAL B 1 14 ? -7.195 1.225 15.555 1 98.56 14 VAL B CA 1
ATOM 1433 C C . VAL B 1 14 ? -7.418 -0.088 14.805 1 98.56 14 VAL B C 1
ATOM 1435 O O . VAL B 1 14 ? -6.457 -0.773 14.438 1 98.56 14 VAL B O 1
ATOM 1438 N N . MET B 1 15 ? -8.648 -0.373 14.414 1 98.81 15 MET B N 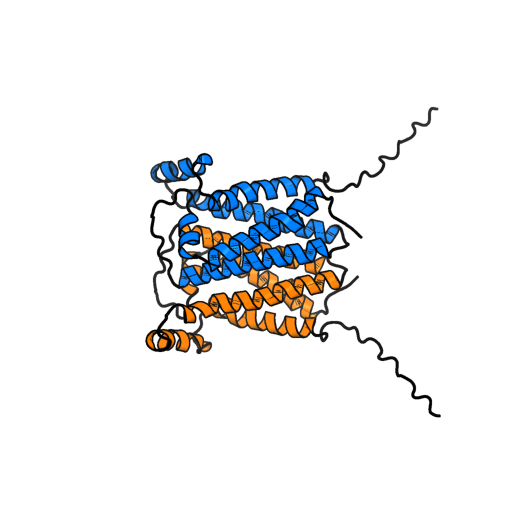1
ATOM 1439 C CA . MET B 1 15 ? -8.992 -1.67 13.836 1 98.81 15 MET B CA 1
ATOM 1440 C C . MET B 1 15 ? -8.344 -1.847 12.469 1 98.81 15 MET B C 1
ATOM 1442 O O . MET B 1 15 ? -7.762 -2.896 12.188 1 98.81 15 MET B O 1
ATOM 1446 N N . GLU B 1 16 ? -8.469 -0.879 11.68 1 98.81 16 GLU B N 1
ATOM 1447 C CA . GLU B 1 16 ? -7.977 -1.006 10.312 1 98.81 16 GLU B CA 1
ATOM 1448 C C . GLU B 1 16 ? -6.457 -1.155 10.281 1 98.81 16 GLU B C 1
ATOM 1450 O O . GLU B 1 16 ? -5.934 -2.068 9.641 1 98.81 16 GLU B O 1
ATOM 1455 N N . PRO B 1 17 ? -5.688 -0.329 11 1 98.81 17 PRO B N 1
ATOM 1456 C CA . PRO B 1 17 ? -4.242 -0.566 11.031 1 98.81 17 PRO B CA 1
ATOM 1457 C C . PRO B 1 17 ? -3.881 -1.952 11.562 1 98.81 17 PRO B C 1
ATOM 1459 O O . PRO B 1 17 ? -2.939 -2.58 11.07 1 98.81 17 PRO B O 1
ATOM 1462 N N . ILE B 1 18 ? -4.57 -2.447 12.469 1 98.75 18 ILE B N 1
ATOM 1463 C CA . ILE B 1 18 ? -4.316 -3.779 13.008 1 98.75 18 ILE B CA 1
ATOM 1464 C C . ILE B 1 18 ? -4.598 -4.828 11.938 1 98.75 18 ILE B C 1
ATOM 1466 O O . ILE B 1 18 ? -3.846 -5.801 11.797 1 98.75 18 ILE B O 1
ATOM 1470 N N . SER B 1 19 ? -5.684 -4.676 11.203 1 98.75 19 SER B N 1
ATOM 1471 C CA . SER B 1 19 ? -6.016 -5.613 10.133 1 98.75 19 SER B CA 1
ATOM 1472 C C . SER B 1 19 ? -4.93 -5.641 9.062 1 98.75 19 SER B C 1
ATOM 1474 O O . SER B 1 19 ? -4.57 -6.707 8.562 1 98.75 19 SER B O 1
ATOM 1476 N N . MET B 1 20 ? -4.406 -4.457 8.656 1 98.69 20 MET B N 1
ATOM 1477 C CA . MET B 1 20 ? -3.322 -4.391 7.684 1 98.69 20 MET B CA 1
ATOM 1478 C C . MET B 1 20 ? -2.051 -5.027 8.234 1 98.69 20 MET B C 1
ATOM 1480 O O . MET B 1 20 ? -1.336 -5.723 7.512 1 98.69 20 MET B O 1
ATOM 1484 N N . LEU B 1 21 ? -1.777 -4.832 9.523 1 98.69 21 LEU B N 1
ATOM 1485 C CA . LEU B 1 21 ? -0.636 -5.465 10.172 1 98.69 21 LEU B CA 1
ATOM 1486 C C . LEU B 1 21 ? -0.784 -6.984 10.172 1 98.69 21 LEU B C 1
ATOM 1488 O O . LEU B 1 21 ? 0.197 -7.707 9.977 1 98.69 21 LEU B O 1
ATOM 1492 N N . SER B 1 22 ? -1.973 -7.477 10.383 1 98.5 22 SER B N 1
ATOM 1493 C CA . SER B 1 22 ? -2.238 -8.914 10.336 1 98.5 22 SER B CA 1
ATOM 1494 C C . SER B 1 22 ? -1.952 -9.484 8.953 1 98.5 22 SER B C 1
ATOM 1496 O O . SER B 1 22 ? -1.406 -10.578 8.828 1 98.5 22 SER B O 1
ATOM 1498 N N . GLY B 1 23 ? -2.406 -8.789 7.914 1 98.44 23 GLY B N 1
ATOM 1499 C CA . GLY B 1 23 ? -2.053 -9.203 6.566 1 98.44 23 GLY B CA 1
ATOM 1500 C C . GLY B 1 23 ? -0.554 -9.281 6.34 1 98.44 23 GLY B C 1
ATOM 1501 O O . GLY B 1 23 ? -0.054 -10.25 5.762 1 98.44 23 GLY B O 1
ATOM 1502 N N . PHE B 1 24 ? 0.171 -8.258 6.785 1 98.81 24 PHE B N 1
ATOM 1503 C CA . PHE B 1 24 ? 1.628 -8.242 6.723 1 98.81 24 PHE B CA 1
ATOM 1504 C C . PHE B 1 24 ? 2.215 -9.477 7.395 1 98.81 24 PHE B C 1
ATOM 1506 O O . PHE B 1 24 ? 3.01 -10.195 6.793 1 98.81 24 PHE B O 1
ATOM 1513 N N . LEU B 1 25 ? 1.835 -9.742 8.625 1 98.69 25 LEU B N 1
ATOM 1514 C CA . LEU B 1 25 ? 2.391 -10.836 9.422 1 98.69 25 LEU B CA 1
ATOM 1515 C C . LEU B 1 25 ? 2.074 -12.18 8.789 1 98.69 25 LEU B C 1
ATOM 1517 O O . LEU B 1 25 ? 2.898 -13.102 8.828 1 98.69 25 LEU B O 1
ATOM 1521 N N . TYR B 1 26 ? 0.905 -12.328 8.211 1 98.19 26 TYR B N 1
ATOM 1522 C CA . TYR B 1 26 ? 0.532 -13.586 7.578 1 98.19 26 TYR B CA 1
ATOM 1523 C C . TYR B 1 26 ? 1.455 -13.914 6.41 1 98.19 26 TYR B C 1
ATOM 1525 O O . TYR B 1 26 ? 1.918 -15.047 6.273 1 98.19 26 TYR B O 1
ATOM 1533 N N . ILE B 1 27 ? 1.724 -12.914 5.609 1 97.81 27 ILE B N 1
ATOM 1534 C CA . ILE B 1 27 ? 2.605 -13.141 4.473 1 97.81 27 ILE B CA 1
ATOM 1535 C C . ILE B 1 27 ? 4.012 -13.477 4.965 1 97.81 27 ILE B C 1
ATOM 1537 O O . ILE B 1 27 ? 4.652 -14.398 4.449 1 97.81 27 ILE B O 1
ATOM 1541 N N . ILE B 1 28 ? 4.52 -12.766 6.008 1 97.38 28 ILE B N 1
ATOM 1542 C CA . ILE B 1 28 ? 5.871 -12.961 6.523 1 97.38 28 ILE B CA 1
ATOM 1543 C C . ILE B 1 28 ? 5.992 -14.352 7.141 1 97.38 28 ILE B C 1
ATOM 1545 O O . ILE B 1 28 ? 7.016 -15.023 6.98 1 97.38 28 ILE B O 1
ATOM 1549 N N . MET B 1 29 ? 4.98 -14.859 7.734 1 97.38 29 MET B N 1
ATOM 1550 C CA . MET B 1 29 ? 5.035 -16.125 8.477 1 97.38 29 MET B CA 1
ATOM 1551 C C . MET B 1 29 ? 4.805 -17.312 7.543 1 97.38 29 MET B C 1
ATOM 1553 O O . MET B 1 29 ? 5.406 -18.359 7.723 1 97.38 29 MET B O 1
ATOM 1557 N N . SER B 1 30 ? 3.957 -17.172 6.594 1 95.5 30 SER B N 1
ATOM 1558 C CA . SER B 1 30 ? 3.645 -18.266 5.684 1 95.5 30 SER B CA 1
ATOM 1559 C C . SER B 1 30 ? 3.195 -17.75 4.324 1 95.5 30 SER B C 1
ATOM 1561 O O . SER B 1 30 ? 2.01 -17.828 3.986 1 95.5 30 SER B O 1
ATOM 1563 N N . PRO B 1 31 ? 4.148 -17.312 3.502 1 94.5 31 PRO B N 1
ATOM 1564 C CA . PRO B 1 31 ? 3.775 -16.781 2.188 1 94.5 31 PRO B CA 1
ATOM 1565 C C . PRO B 1 31 ? 3.082 -17.812 1.307 1 94.5 31 PRO B C 1
ATOM 1567 O O . PRO B 1 31 ? 2.217 -17.469 0.5 1 94.5 31 PRO B O 1
ATOM 1570 N N . GLU B 1 32 ? 3.408 -19.125 1.466 1 92.56 32 GLU B N 1
ATOM 1571 C CA . GLU B 1 32 ? 2.764 -20.188 0.696 1 92.56 32 GLU B CA 1
ATOM 1572 C C . GLU B 1 32 ? 1.284 -20.312 1.054 1 92.56 32 GLU B C 1
ATOM 1574 O O . GLU B 1 32 ? 0.433 -20.422 0.169 1 92.56 32 GLU B O 1
ATOM 1579 N N . ALA B 1 33 ? 1.053 -20.328 2.344 1 93.12 33 ALA B N 1
ATOM 1580 C CA . ALA B 1 33 ? -0.335 -20.438 2.789 1 93.12 33 ALA B CA 1
ATOM 1581 C C . ALA B 1 33 ? -1.139 -19.203 2.365 1 93.12 33 ALA B C 1
ATOM 1583 O O . ALA B 1 33 ? -2.285 -19.328 1.927 1 93.12 33 ALA B O 1
ATOM 1584 N N . PHE B 1 34 ? -0.563 -18.031 2.484 1 95.31 34 PHE B N 1
ATOM 1585 C CA . PHE B 1 34 ? -1.23 -16.797 2.084 1 95.3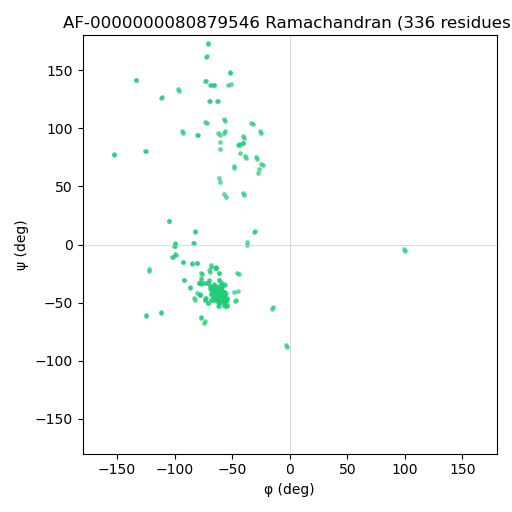1 34 PHE B CA 1
ATOM 1586 C C . PHE B 1 34 ? -1.596 -16.844 0.604 1 95.31 34 PHE B C 1
ATOM 1588 O O . PHE B 1 34 ? -2.717 -16.5 0.226 1 95.31 34 PHE B O 1
ATOM 1595 N N . LEU B 1 35 ? -0.654 -17.25 -0.141 1 93.75 35 LEU B N 1
ATOM 1596 C CA . LEU B 1 35 ? -0.896 -17.344 -1.577 1 93.75 35 LEU B CA 1
ATOM 1597 C C . LEU B 1 35 ? -2.016 -18.344 -1.876 1 93.75 35 LEU B C 1
ATOM 1599 O O . LEU B 1 35 ? -2.938 -18.031 -2.635 1 93.75 35 LEU B O 1
ATOM 1603 N N . ALA B 1 36 ? -1.943 -19.484 -1.325 1 90.44 36 ALA B N 1
ATOM 1604 C CA . ALA B 1 36 ? -2.926 -20.531 -1.567 1 90.44 36 ALA B CA 1
ATOM 1605 C C . ALA B 1 36 ? -4.328 -20.078 -1.17 1 90.44 36 ALA B C 1
ATOM 1607 O O . ALA B 1 36 ? -5.301 -20.375 -1.867 1 90.44 36 ALA B O 1
ATOM 1608 N N . GLU B 1 37 ? -4.402 -19.344 -0.123 1 91.12 37 GLU B N 1
ATOM 1609 C CA . GLU B 1 37 ? -5.691 -18.984 0.462 1 91.12 37 GLU B CA 1
ATOM 1610 C C . GLU B 1 37 ? -6.309 -17.781 -0.249 1 91.12 37 GLU B C 1
ATOM 1612 O O . GLU B 1 37 ? -7.414 -17.359 0.089 1 91.12 37 GLU B O 1
ATOM 1617 N N . GLN B 1 38 ? -5.691 -17.266 -1.219 1 91.06 38 GLN B N 1
ATOM 1618 C CA . GLN B 1 38 ? -6.32 -16.219 -2.012 1 91.06 38 GLN B CA 1
ATOM 1619 C C . GLN B 1 38 ? -7.559 -16.734 -2.736 1 91.06 38 GLN B C 1
ATOM 1621 O O . GLN B 1 38 ? -8.375 -15.953 -3.215 1 91.06 38 GLN B O 1
ATOM 1626 N N . MET B 1 39 ? -7.691 -17.969 -2.904 1 84.19 39 MET B N 1
ATOM 1627 C CA . MET B 1 39 ? -8.898 -18.594 -3.418 1 84.19 39 MET B CA 1
ATOM 1628 C C . MET B 1 39 ? -9.781 -19.094 -2.275 1 84.19 39 MET B C 1
ATOM 1630 O O . MET B 1 39 ? -9.289 -19.641 -1.297 1 84.19 39 MET B O 1
ATOM 1634 N N . PRO B 1 40 ? -11.102 -18.703 -2.451 1 76.5 40 PRO B N 1
ATOM 1635 C CA . PRO B 1 40 ? -11.992 -18.938 -1.312 1 76.5 40 PRO B CA 1
ATOM 1636 C C . PRO B 1 40 ? -12 -20.391 -0.852 1 76.5 40 PRO B C 1
ATOM 1638 O O . PRO B 1 40 ? -12.227 -20.672 0.328 1 76.5 40 PRO B O 1
ATOM 1641 N N . LEU B 1 41 ? -12.023 -21.297 -1.944 1 70.44 41 LEU B N 1
ATOM 1642 C CA . LEU B 1 41 ? -12.031 -22.703 -1.569 1 70.44 41 LEU B CA 1
ATOM 1643 C C . LEU B 1 41 ? -10.617 -23.266 -1.535 1 70.44 41 LEU B C 1
ATOM 1645 O O . LEU B 1 41 ? -9.766 -22.875 -2.34 1 70.44 41 LEU B O 1
ATOM 1649 N N . THR B 1 42 ? -9.969 -23.359 -0.41 1 57.22 42 THR B N 1
ATOM 1650 C CA . THR B 1 42 ? -8.578 -23.812 -0.388 1 57.22 42 THR B CA 1
ATOM 1651 C C . THR B 1 42 ? -8.453 -25.188 -1.039 1 57.22 42 THR B C 1
ATOM 1653 O O . THR B 1 42 ? -8.547 -26.219 -0.362 1 57.22 42 THR B O 1
ATOM 1656 N N . PRO B 1 43 ? -9.125 -25.344 -2.158 1 51.09 43 PRO B N 1
ATOM 1657 C CA . PRO B 1 43 ? -8.586 -26.656 -2.49 1 51.09 43 PRO B CA 1
ATOM 1658 C C . PRO B 1 43 ? -7.062 -26.688 -2.512 1 51.09 43 PRO B C 1
ATOM 1660 O O . PRO B 1 43 ? -6.422 -25.656 -2.703 1 51.09 43 PRO B O 1
ATOM 1663 N N . GLU B 1 44 ? -6.457 -27.719 -1.97 1 49.19 44 GLU B N 1
ATOM 1664 C CA . GLU B 1 44 ? -5.035 -28.047 -2.006 1 49.19 44 GLU B CA 1
ATOM 1665 C C . GLU B 1 44 ? -4.391 -27.531 -3.293 1 49.19 44 GLU B C 1
ATOM 1667 O O . GLU B 1 44 ? -3.914 -28.328 -4.109 1 49.19 44 GLU B O 1
ATOM 1672 N N . GLN B 1 45 ? -5.152 -26.688 -3.996 1 53.16 45 GLN B N 1
ATOM 1673 C CA . GLN B 1 45 ? -4.391 -26.359 -5.195 1 53.16 45 GLN B CA 1
ATOM 1674 C C . GLN B 1 45 ? -3.082 -25.656 -4.844 1 53.16 45 GLN B C 1
ATOM 1676 O O . GLN B 1 45 ? -3.082 -24.672 -4.113 1 53.16 45 GLN B O 1
ATOM 1681 N N . THR B 1 46 ? -2.02 -26.484 -4.773 1 57 46 THR B N 1
ATOM 1682 C CA . THR B 1 46 ? -0.612 -26.219 -4.496 1 57 46 THR B CA 1
ATOM 1683 C C . THR B 1 46 ? -0.099 -25.062 -5.355 1 57 46 THR B C 1
ATOM 1685 O O . THR B 1 46 ? 0.124 -25.219 -6.555 1 57 46 THR B O 1
ATOM 1688 N N . ALA B 1 47 ? -0.647 -23.812 -5.105 1 63.88 47 ALA B N 1
ATOM 1689 C CA . ALA B 1 47 ? 0.078 -22.75 -5.805 1 63.88 47 ALA B CA 1
ATOM 1690 C C . ALA B 1 47 ? 1.558 -22.766 -5.434 1 63.88 47 ALA B C 1
ATOM 1692 O O . ALA B 1 47 ? 1.906 -22.75 -4.25 1 63.88 47 ALA B O 1
ATOM 1693 N N . THR B 1 48 ? 2.305 -23.234 -6.41 1 78.25 48 THR B N 1
ATOM 1694 C CA . THR B 1 48 ? 3.746 -23.203 -6.188 1 78.25 48 THR B CA 1
ATOM 1695 C C . THR B 1 48 ? 4.234 -21.766 -6.031 1 78.25 48 THR B C 1
ATOM 1697 O O . THR B 1 48 ? 3.867 -20.891 -6.816 1 78.25 48 THR B O 1
ATOM 1700 N N . LEU B 1 49 ? 4.859 -21.531 -4.926 1 88.62 49 LEU B N 1
ATOM 1701 C CA . LEU B 1 49 ? 5.449 -20.219 -4.668 1 88.62 49 LEU B CA 1
ATOM 1702 C C . LEU B 1 49 ? 6.789 -20.078 -5.379 1 88.62 49 LEU B C 1
ATOM 1704 O O . LEU B 1 49 ? 7.82 -20.5 -4.859 1 88.62 49 LEU B O 1
ATOM 1708 N N . THR B 1 50 ? 6.73 -19.516 -6.559 1 85.19 50 THR B N 1
ATOM 1709 C CA . THR B 1 50 ? 7.965 -19.219 -7.281 1 85.19 50 THR B CA 1
ATOM 1710 C C . THR B 1 50 ? 8.703 -18.062 -6.641 1 85.19 50 THR B C 1
ATOM 1712 O O . THR B 1 50 ? 8.109 -17.266 -5.914 1 85.19 50 THR B O 1
ATOM 1715 N N . PRO B 1 51 ? 9.969 -17.906 -6.93 1 85.62 51 PRO B N 1
ATOM 1716 C CA . PRO B 1 51 ? 10.695 -16.75 -6.402 1 85.62 51 PRO B CA 1
ATOM 1717 C C . PRO B 1 51 ? 10.086 -15.422 -6.848 1 85.62 51 PRO B C 1
ATOM 1719 O O . PRO B 1 51 ? 10.078 -14.453 -6.082 1 85.62 51 PRO B O 1
ATOM 1722 N N . ASN B 1 52 ? 9.562 -15.336 -8.07 1 88.38 52 ASN B N 1
ATOM 1723 C CA . ASN B 1 52 ? 8.906 -14.133 -8.578 1 88.38 52 ASN B CA 1
ATOM 1724 C C . ASN B 1 52 ? 7.656 -13.797 -7.777 1 88.38 52 ASN B C 1
ATOM 1726 O O . ASN B 1 52 ? 7.441 -12.641 -7.414 1 88.38 52 ASN B O 1
ATOM 1730 N N . ALA B 1 53 ? 6.926 -14.867 -7.543 1 91 53 ALA B N 1
ATOM 1731 C CA . ALA B 1 53 ? 5.703 -14.664 -6.77 1 91 53 ALA B CA 1
ATOM 1732 C C . ALA B 1 53 ? 6.02 -14.273 -5.332 1 91 53 ALA B C 1
ATOM 1734 O O . ALA B 1 53 ? 5.324 -13.445 -4.742 1 91 53 ALA B O 1
ATOM 1735 N N . LYS B 1 54 ? 7.02 -14.883 -4.785 1 91.5 54 LYS B N 1
ATOM 1736 C CA . LYS B 1 54 ? 7.41 -14.555 -3.418 1 91.5 54 LYS B CA 1
ATOM 1737 C C . LYS B 1 54 ? 7.828 -13.094 -3.301 1 91.5 54 LYS B C 1
ATOM 1739 O O . LYS B 1 54 ? 7.445 -12.406 -2.35 1 91.5 54 LYS B O 1
ATOM 1744 N N . ALA B 1 55 ? 8.625 -12.625 -4.23 1 91.62 55 ALA B N 1
ATOM 1745 C CA . ALA B 1 55 ? 9.031 -11.219 -4.219 1 91.62 55 ALA B CA 1
ATOM 1746 C C . ALA B 1 55 ? 7.82 -10.297 -4.242 1 91.62 55 ALA B C 1
ATOM 1748 O O . ALA B 1 55 ? 7.77 -9.312 -3.496 1 91.62 55 ALA B O 1
ATOM 1749 N N . SER B 1 56 ? 6.855 -10.609 -5.066 1 94.94 56 SER B N 1
ATOM 1750 C CA . SER B 1 56 ? 5.645 -9.805 -5.164 1 94.94 56 SER B CA 1
ATOM 1751 C C . SER B 1 56 ? 4.84 -9.852 -3.869 1 94.94 56 SER B C 1
ATOM 1753 O O . SER B 1 56 ? 4.281 -8.836 -3.439 1 94.94 56 SER B O 1
ATOM 1755 N N . LEU B 1 57 ? 4.816 -11.031 -3.289 1 96.88 57 LEU B N 1
ATOM 1756 C CA . LEU B 1 57 ? 4.098 -11.164 -2.025 1 96.88 57 LEU B CA 1
ATOM 1757 C C . LEU B 1 57 ? 4.777 -10.352 -0.927 1 96.88 57 LEU B C 1
ATOM 1759 O O . LEU B 1 57 ? 4.102 -9.75 -0.09 1 96.88 57 LEU B O 1
ATOM 1763 N N . LEU B 1 58 ? 6.016 -10.352 -0.924 1 97.25 58 LEU B N 1
ATOM 1764 C CA . LEU B 1 58 ? 6.73 -9.594 0.095 1 97.25 58 LEU B CA 1
ATOM 1765 C C . LEU B 1 58 ? 6.562 -8.094 -0.126 1 97.25 58 LEU B C 1
ATOM 1767 O O . LEU B 1 58 ? 6.508 -7.324 0.834 1 97.25 58 LEU B O 1
ATOM 1771 N N . GLN B 1 59 ? 6.512 -7.66 -1.354 1 98.19 59 GLN B N 1
ATOM 1772 C CA . GLN B 1 59 ? 6.16 -6.273 -1.643 1 98.19 59 GLN B CA 1
ATOM 1773 C C . GLN B 1 59 ? 4.758 -5.945 -1.137 1 98.19 59 GLN B C 1
ATOM 1775 O O . GLN B 1 59 ? 4.531 -4.867 -0.583 1 98.19 59 GLN B O 1
ATOM 1780 N N . LEU B 1 60 ? 3.852 -6.875 -1.34 1 98.69 60 LEU B N 1
ATOM 1781 C CA . LEU B 1 60 ? 2.496 -6.703 -0.828 1 98.69 60 LEU B CA 1
ATOM 1782 C C . LEU B 1 60 ? 2.498 -6.598 0.693 1 98.69 60 LEU B C 1
ATOM 1784 O O . LEU B 1 60 ? 1.848 -5.719 1.26 1 98.69 60 LEU B O 1
ATOM 1788 N N . ALA B 1 61 ? 3.232 -7.473 1.328 1 98.69 61 ALA B N 1
ATOM 1789 C CA . ALA B 1 61 ? 3.371 -7.41 2.781 1 98.69 61 ALA B CA 1
ATOM 1790 C C . ALA B 1 61 ? 3.885 -6.043 3.223 1 98.69 61 ALA B C 1
ATOM 1792 O O . ALA B 1 61 ? 3.338 -5.438 4.148 1 98.69 61 ALA B O 1
ATOM 1793 N N . ASN B 1 62 ? 4.895 -5.594 2.582 1 98.75 62 ASN B N 1
ATOM 1794 C CA . ASN B 1 62 ? 5.449 -4.281 2.895 1 98.75 62 ASN B CA 1
ATOM 1795 C C . ASN B 1 62 ? 4.402 -3.182 2.744 1 98.75 62 ASN B C 1
ATOM 1797 O O . ASN B 1 62 ? 4.359 -2.248 3.547 1 98.75 62 ASN B O 1
ATOM 1801 N N . CYS B 1 63 ? 3.605 -3.25 1.733 1 98.88 63 CYS B N 1
ATOM 1802 C CA . CYS B 1 63 ? 2.555 -2.262 1.525 1 98.88 63 CYS B CA 1
ATOM 1803 C C . CYS B 1 63 ? 1.54 -2.297 2.662 1 98.88 63 CYS B C 1
ATOM 1805 O O . CYS B 1 63 ? 1.061 -1.252 3.105 1 98.88 63 CYS B O 1
ATOM 1807 N N . TYR B 1 64 ? 1.162 -3.494 3.08 1 98.88 64 TYR B N 1
ATOM 1808 C CA . TYR B 1 64 ? 0.24 -3.605 4.207 1 98.88 64 TYR B CA 1
ATOM 1809 C C . TYR B 1 64 ? 0.809 -2.93 5.445 1 98.88 64 TYR B C 1
ATOM 1811 O O . TYR B 1 64 ? 0.112 -2.166 6.121 1 98.88 64 TYR B O 1
ATOM 1819 N N . LEU B 1 65 ? 2.021 -3.221 5.723 1 98.88 65 LEU B N 1
ATOM 1820 C CA . LEU B 1 65 ? 2.672 -2.592 6.863 1 98.88 65 LEU B CA 1
ATOM 1821 C C . LEU B 1 65 ? 2.73 -1.077 6.688 1 98.88 65 LEU B C 1
ATOM 1823 O O . LEU B 1 65 ? 2.436 -0.328 7.625 1 98.88 65 LEU B O 1
ATOM 1827 N N . LEU B 1 66 ? 3.111 -0.635 5.547 1 98.94 66 LEU B N 1
ATOM 1828 C CA . LEU B 1 66 ? 3.238 0.788 5.254 1 98.94 66 LEU B CA 1
ATOM 1829 C C . LEU B 1 66 ? 1.893 1.493 5.398 1 98.94 66 LEU B C 1
ATOM 1831 O O . LEU B 1 66 ? 1.811 2.566 6 1 98.94 66 LEU B O 1
ATOM 1835 N N . LEU B 1 67 ? 0.838 0.915 4.836 1 98.94 67 LEU B N 1
ATOM 1836 C CA . LEU B 1 67 ? -0.482 1.524 4.941 1 98.94 67 LEU B CA 1
ATOM 1837 C C . LEU B 1 67 ? -0.942 1.584 6.395 1 98.94 67 LEU B C 1
ATOM 1839 O O . LEU B 1 67 ? -1.592 2.547 6.805 1 98.94 67 LEU B O 1
ATOM 1843 N N . SER B 1 68 ? -0.616 0.574 7.148 1 98.88 68 SER B N 1
ATOM 1844 C CA . SER B 1 68 ? -0.876 0.605 8.586 1 98.88 68 SER B CA 1
ATOM 1845 C C . SER B 1 68 ? -0.19 1.797 9.242 1 98.88 68 SER B C 1
ATOM 1847 O O . SER B 1 68 ? -0.818 2.539 10 1 98.88 68 SER B O 1
ATOM 1849 N N . MET B 1 69 ? 1.035 2.01 8.961 1 98.88 69 MET B N 1
ATOM 1850 C CA . MET B 1 69 ? 1.818 3.09 9.555 1 98.88 69 MET B CA 1
ATOM 1851 C C . MET B 1 69 ? 1.324 4.449 9.07 1 98.88 69 MET B C 1
ATOM 1853 O O . MET B 1 69 ? 1.234 5.395 9.859 1 98.88 69 MET B O 1
ATOM 1857 N N . CYS B 1 70 ? 1.036 4.539 7.797 1 98.75 70 CYS B N 1
ATOM 1858 C CA . CYS B 1 70 ? 0.524 5.789 7.25 1 98.75 70 CYS B CA 1
ATOM 1859 C C . CYS B 1 70 ? -0.8 6.168 7.902 1 98.75 70 CYS B C 1
ATOM 1861 O O . CYS B 1 70 ? -0.999 7.32 8.289 1 98.75 70 CYS B O 1
ATOM 1863 N N . SER B 1 71 ? -1.69 5.184 7.977 1 98.69 71 SER B N 1
ATOM 1864 C CA . SER B 1 71 ? -2.979 5.438 8.609 1 98.69 71 SER B CA 1
ATOM 1865 C C . SER B 1 71 ? -2.803 5.895 10.055 1 98.69 71 SER B C 1
ATOM 1867 O O . SER B 1 71 ? -3.418 6.875 10.484 1 98.69 71 SER B O 1
ATOM 1869 N N . THR B 1 72 ? -1.94 5.254 10.789 1 98.38 72 THR B N 1
ATOM 1870 C CA . THR B 1 72 ? -1.656 5.621 12.172 1 98.38 72 THR B CA 1
ATOM 1871 C C . THR B 1 72 ? -1.05 7.02 12.25 1 98.38 72 THR B C 1
ATOM 1873 O O . THR B 1 72 ? -1.486 7.848 13.047 1 98.38 72 THR B O 1
ATOM 1876 N N . ALA B 1 73 ? -0.112 7.273 11.422 1 98.06 73 ALA B N 1
ATOM 1877 C CA . ALA B 1 73 ? 0.581 8.562 11.43 1 98.06 73 ALA B CA 1
ATOM 1878 C C . ALA B 1 73 ? -0.382 9.703 11.109 1 98.06 73 ALA B C 1
ATOM 1880 O O . ALA B 1 73 ? -0.434 10.695 11.836 1 98.06 73 ALA B O 1
ATOM 1881 N N . VAL B 1 74 ? -1.175 9.609 10.102 1 98.44 74 VAL B N 1
ATOM 1882 C CA . VAL B 1 74 ? -2.037 10.68 9.625 1 98.44 74 VAL B CA 1
ATOM 1883 C C . VAL B 1 74 ? -3.211 10.875 10.578 1 98.44 74 VAL B C 1
ATOM 1885 O O . VAL B 1 74 ? -3.473 11.984 11.039 1 98.44 74 VAL B O 1
ATOM 1888 N N . LEU B 1 75 ? -3.869 9.836 11 1 98.25 75 LEU B N 1
ATOM 1889 C CA . LEU B 1 75 ? -5.121 9.953 11.734 1 98.25 75 LEU B CA 1
ATOM 1890 C C . LEU B 1 75 ? -4.859 10.273 13.203 1 98.25 75 LEU B C 1
ATOM 1892 O O . LEU B 1 75 ? -5.754 10.75 13.906 1 98.25 75 LEU B O 1
ATOM 1896 N N . ARG B 1 76 ? -3.629 10.07 13.609 1 97.12 76 ARG B N 1
ATOM 1897 C CA . ARG B 1 76 ? -3.332 10.391 15 1 97.12 76 ARG B CA 1
ATOM 1898 C C . ARG B 1 76 ? -2.662 11.75 15.125 1 97.12 76 ARG B C 1
ATOM 1900 O O . ARG B 1 76 ? -2.518 12.281 16.234 1 97.12 76 ARG B O 1
ATOM 1907 N N . SER B 1 77 ? -2.312 12.328 14.031 1 96.44 77 SER B N 1
ATOM 1908 C CA . SER B 1 77 ? -1.584 13.586 14.164 1 96.44 77 SER B CA 1
ATOM 1909 C C . SER B 1 77 ? -2.301 14.719 13.445 1 96.44 77 SER B C 1
ATOM 1911 O O . SER B 1 77 ? -2.061 15.891 13.727 1 96.44 77 SER B O 1
ATOM 1913 N N . ALA B 1 78 ? -3.137 14.391 12.477 1 95.94 78 ALA B N 1
ATOM 1914 C CA . ALA B 1 78 ? -3.756 15.43 11.672 1 95.94 78 ALA B CA 1
ATOM 1915 C C . ALA B 1 78 ? -4.766 16.234 12.484 1 95.94 78 ALA B C 1
ATOM 1917 O O . ALA B 1 78 ? -5.707 15.672 13.047 1 95.94 78 ALA B O 1
ATOM 1918 N N . GLY B 1 79 ? -4.531 17.562 12.516 1 95.75 79 GLY B N 1
ATOM 1919 C CA . GLY B 1 79 ? -5.461 18.453 13.18 1 95.75 79 GLY B CA 1
ATOM 1920 C C . GLY B 1 79 ? -6.402 19.156 12.219 1 95.75 79 GLY B C 1
ATOM 1921 O O . GLY B 1 79 ? -7.254 19.953 12.641 1 95.75 79 GLY B O 1
ATOM 1922 N N . GLU B 1 80 ? -6.305 18.875 10.969 1 96.19 80 GLU B N 1
ATOM 1923 C CA . GLU B 1 80 ? -7.117 19.5 9.93 1 96.19 80 GLU B CA 1
ATOM 1924 C C . GLU B 1 80 ? -8.086 18.5 9.312 1 96.19 80 GLU B C 1
ATOM 1926 O O . GLU B 1 80 ? -7.672 17.453 8.805 1 96.19 80 GLU B O 1
ATOM 1931 N N . GLU B 1 81 ? -9.312 18.859 9.312 1 95.31 81 GLU B N 1
ATOM 1932 C CA . GLU B 1 81 ? -10.344 17.953 8.812 1 95.31 81 GLU B CA 1
ATOM 1933 C C . GLU B 1 81 ? -10.133 17.625 7.34 1 95.31 81 GLU B C 1
ATOM 1935 O O . GLU B 1 81 ? -10.406 16.5 6.902 1 95.31 81 GLU B O 1
ATOM 1940 N N . CYS B 1 82 ? -9.742 18.594 6.586 1 95.75 82 CYS B N 1
ATOM 1941 C CA . CYS B 1 82 ? -9.578 18.391 5.152 1 95.75 82 CYS B CA 1
ATOM 1942 C C . CYS B 1 82 ? -8.539 17.297 4.883 1 95.75 82 CYS B C 1
ATOM 1944 O O . CYS B 1 82 ? -8.695 16.516 3.945 1 95.75 82 CYS B O 1
ATOM 1946 N N . VAL B 1 83 ? -7.473 17.25 5.652 1 97.69 83 VAL B N 1
ATOM 1947 C CA . VAL B 1 83 ? -6.445 16.219 5.504 1 97.69 83 VAL B CA 1
ATOM 1948 C C . VAL B 1 83 ? -7.043 14.844 5.77 1 97.69 83 VAL B C 1
ATOM 1950 O O . VAL B 1 83 ? -6.852 13.914 4.984 1 97.69 83 VAL B O 1
ATOM 1953 N N . VAL B 1 84 ? -7.777 14.742 6.852 1 97.94 84 VAL B N 1
ATOM 1954 C CA . VAL B 1 84 ? -8.391 13.477 7.254 1 97.94 84 VAL B CA 1
ATOM 1955 C C . VAL B 1 84 ? -9.375 13.016 6.184 1 97.94 84 VAL B C 1
ATOM 1957 O O . VAL B 1 84 ? -9.359 11.852 5.777 1 97.94 84 VAL B O 1
ATOM 1960 N N . ARG B 1 85 ? -10.188 13.883 5.707 1 97.5 85 ARG B N 1
ATOM 1961 C CA . ARG B 1 85 ? -11.219 13.531 4.738 1 97.5 85 ARG B CA 1
ATOM 1962 C C . ARG B 1 85 ? -10.602 13.086 3.418 1 97.5 85 ARG B C 1
ATOM 1964 O O . ARG B 1 85 ? -11.062 12.117 2.807 1 97.5 85 ARG B O 1
ATOM 1971 N N . ARG B 1 86 ? -9.633 13.766 2.934 1 98 86 ARG B N 1
ATOM 1972 C CA . ARG B 1 86 ? -8.969 13.391 1.689 1 98 86 ARG B CA 1
ATOM 1973 C C . ARG B 1 86 ? -8.266 12.047 1.83 1 98 86 ARG B C 1
ATOM 1975 O O . ARG B 1 86 ? -8.281 11.234 0.907 1 98 86 ARG B O 1
ATOM 1982 N N . PHE B 1 87 ? -7.66 11.891 3.006 1 98.69 87 PHE B N 1
ATOM 1983 C CA . PHE B 1 87 ? -6.992 10.625 3.281 1 98.69 87 PHE B CA 1
ATOM 1984 C C . PHE B 1 87 ? -8 9.477 3.299 1 98.69 87 PHE B C 1
ATOM 1986 O O . PHE B 1 87 ? -7.77 8.438 2.68 1 98.69 87 PHE B O 1
ATOM 1993 N N . LEU B 1 88 ? -9.07 9.719 3.943 1 98.62 88 LEU B N 1
ATOM 1994 C CA . LEU B 1 88 ? -10.094 8.688 4.043 1 98.62 88 LEU B CA 1
ATOM 1995 C C . LEU B 1 88 ? -10.766 8.461 2.695 1 98.62 88 LEU B C 1
ATOM 1997 O O . LEU B 1 88 ? -11.195 7.344 2.385 1 98.62 88 LEU B O 1
ATOM 2001 N N . PHE B 1 89 ? -10.875 9.438 1.889 1 98.56 89 PHE B N 1
ATOM 2002 C CA . PHE B 1 89 ? -11.406 9.258 0.543 1 98.56 89 PHE B CA 1
ATOM 2003 C C . PHE B 1 89 ? -10.484 8.367 -0.287 1 98.56 89 PHE B C 1
ATOM 2005 O O . PHE B 1 89 ? -10.953 7.5 -1.028 1 98.56 89 PHE B O 1
ATOM 2012 N N . ALA B 1 90 ? -9.195 8.594 -0.195 1 98.81 90 ALA B N 1
ATOM 2013 C CA . ALA B 1 90 ? -8.242 7.711 -0.864 1 98.81 90 ALA B CA 1
ATOM 2014 C C . ALA B 1 90 ? -8.422 6.266 -0.409 1 98.81 90 ALA B C 1
ATOM 2016 O O . ALA B 1 90 ? -8.438 5.348 -1.231 1 98.81 90 ALA B O 1
ATOM 2017 N N . LEU B 1 91 ? -8.57 6.074 0.883 1 98.94 91 LEU B N 1
ATOM 2018 C CA . LEU B 1 91 ? -8.766 4.734 1.423 1 98.94 91 LEU B CA 1
ATOM 2019 C C . LEU B 1 91 ? -10.07 4.133 0.923 1 98.94 91 LEU B C 1
ATOM 2021 O O . LEU B 1 91 ? -10.164 2.92 0.707 1 98.94 91 LEU B O 1
ATOM 2025 N N . LEU B 1 92 ? -11.117 4.961 0.763 1 98.75 92 LEU B N 1
ATOM 2026 C CA . LEU B 1 92 ? -12.391 4.496 0.216 1 98.75 92 LEU B CA 1
ATOM 2027 C C . LEU B 1 92 ? -12.203 3.939 -1.192 1 98.75 92 LEU B C 1
ATOM 2029 O O . LEU B 1 92 ? -12.711 2.861 -1.511 1 98.75 92 LEU B O 1
ATOM 2033 N N . LEU B 1 93 ? -11.477 4.625 -1.972 1 98.81 93 LEU B N 1
ATOM 2034 C CA . LEU B 1 93 ? -11.18 4.137 -3.314 1 98.81 93 LEU B CA 1
ATOM 2035 C C . LEU B 1 93 ? -10.344 2.863 -3.262 1 98.81 93 LEU B C 1
ATOM 2037 O O . LEU B 1 93 ? -10.523 1.959 -4.078 1 98.81 93 LEU B O 1
ATOM 2041 N N . GLY B 1 94 ? -9.438 2.812 -2.299 1 98.75 94 GLY B N 1
ATOM 2042 C CA . GLY B 1 94 ? -8.672 1.592 -2.074 1 98.75 94 GLY B CA 1
ATOM 2043 C C . GLY B 1 94 ? -9.547 0.4 -1.731 1 98.75 94 GLY B C 1
ATOM 2044 O O . GLY B 1 94 ? -9.266 -0.726 -2.143 1 98.75 94 GLY B O 1
ATOM 2045 N N . ASP B 1 95 ? -10.602 0.651 -0.962 1 98.69 95 ASP B N 1
ATOM 2046 C CA . ASP B 1 95 ? -11.539 -0.415 -0.634 1 98.69 95 ASP B CA 1
ATOM 2047 C C . ASP B 1 95 ? -12.172 -0.997 -1.896 1 98.69 95 ASP B C 1
ATOM 2049 O O . ASP B 1 95 ? -12.289 -2.217 -2.033 1 98.69 95 ASP B O 1
ATOM 2053 N N . ILE B 1 96 ? -12.562 -0.177 -2.807 1 98 96 ILE B N 1
ATOM 2054 C CA . ILE B 1 96 ? -13.164 -0.619 -4.059 1 98 96 ILE B CA 1
ATOM 2055 C C . ILE B 1 96 ? -12.164 -1.475 -4.84 1 98 96 ILE B C 1
ATOM 2057 O O . ILE B 1 96 ? -12.508 -2.568 -5.297 1 98 96 ILE B O 1
ATOM 2061 N N . GLY B 1 97 ? -10.992 -0.926 -4.973 1 97.88 97 GLY B N 1
ATOM 2062 C CA . GLY B 1 97 ? -9.961 -1.668 -5.691 1 97.88 97 GLY B CA 1
ATOM 2063 C C . GLY B 1 97 ? -9.633 -3 -5.047 1 97.88 97 GLY B C 1
ATOM 2064 O O . GLY B 1 97 ? -9.367 -3.984 -5.742 1 97.88 97 GLY B O 1
ATOM 2065 N N . HIS B 1 98 ? -9.602 -3.057 -3.74 1 97.56 98 HIS B N 1
ATOM 2066 C CA . HIS B 1 98 ? -9.266 -4.277 -3.014 1 97.56 98 HIS B CA 1
ATOM 2067 C C . HIS B 1 98 ? -10.336 -5.348 -3.211 1 97.56 98 HIS B C 1
ATOM 2069 O O . HIS B 1 98 ? -10.016 -6.512 -3.459 1 97.56 98 HIS B O 1
ATOM 2075 N N . VAL B 1 99 ? -11.562 -4.98 -3.125 1 94.88 99 VAL B N 1
ATOM 2076 C CA . VAL B 1 99 ? -12.664 -5.902 -3.354 1 94.88 99 VAL B CA 1
ATOM 2077 C C . VAL B 1 99 ? -12.633 -6.402 -4.797 1 94.88 99 VAL B C 1
ATOM 2079 O O . VAL B 1 99 ? -12.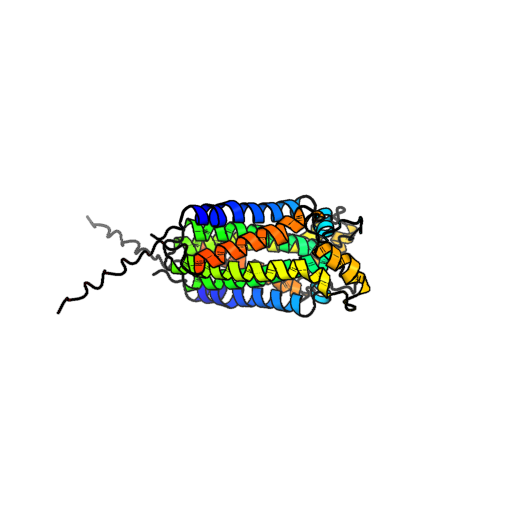805 -7.598 -5.047 1 94.88 99 VAL B O 1
ATOM 2082 N N . LYS B 1 100 ? -12.398 -5.543 -5.719 1 93.69 100 LYS B N 1
ATOM 2083 C CA . LYS B 1 100 ? -12.312 -5.938 -7.121 1 93.69 100 LYS B CA 1
ATOM 2084 C C . LYS B 1 100 ? -11.172 -6.926 -7.344 1 93.69 100 LYS B C 1
ATOM 2086 O O . LYS B 1 100 ? -11.32 -7.898 -8.086 1 93.69 100 LYS B O 1
ATOM 2091 N N . ALA B 1 101 ? -10.047 -6.629 -6.789 1 94.12 101 ALA B N 1
ATOM 2092 C CA . ALA B 1 101 ? -8.891 -7.516 -6.914 1 94.12 101 ALA B CA 1
ATOM 2093 C C . ALA B 1 101 ? -9.219 -8.914 -6.406 1 94.12 101 ALA B C 1
ATOM 2095 O O . ALA B 1 101 ? -8.82 -9.914 -7.02 1 94.12 101 ALA B O 1
ATOM 2096 N N . ASP B 1 102 ? -9.906 -8.992 -5.352 1 90 102 ASP B N 1
ATOM 2097 C CA . ASP B 1 102 ? -10.172 -10.273 -4.699 1 90 102 ASP B CA 1
ATOM 2098 C C . ASP B 1 102 ? -11.375 -10.969 -5.32 1 90 102 ASP B C 1
ATOM 2100 O O . ASP B 1 102 ? -11.523 -12.188 -5.203 1 90 102 ASP B O 1
ATOM 2104 N N . ALA B 1 103 ? -12.172 -10.242 -6.055 1 80.69 103 ALA B N 1
ATOM 2105 C CA . ALA B 1 103 ? -13.32 -10.82 -6.742 1 80.69 103 ALA B CA 1
ATOM 2106 C C . ALA B 1 103 ? -12.961 -11.25 -8.164 1 80.69 103 ALA B C 1
ATOM 2108 O O . ALA B 1 103 ? -13.758 -11.891 -8.852 1 80.69 103 ALA B O 1
ATOM 2109 N N . SER B 1 104 ? -11.82 -10.773 -8.68 1 68.19 104 SER B N 1
ATOM 2110 C CA . SER B 1 104 ? -11.391 -10.984 -10.055 1 68.19 104 SER B CA 1
ATOM 2111 C C . SER B 1 104 ? -11.25 -12.477 -10.359 1 68.19 104 SER B C 1
ATOM 2113 O O . SER B 1 104 ? -11.227 -12.875 -11.531 1 68.19 104 SER B O 1
ATOM 2115 N N . PHE B 1 105 ? -10.891 -13.25 -9.523 1 56.81 105 PHE B N 1
ATOM 2116 C CA . PHE B 1 105 ? -10.812 -14.68 -9.789 1 56.81 105 PHE B CA 1
ATOM 2117 C C . PHE B 1 105 ? -12.055 -15.156 -10.539 1 56.81 105 PHE B C 1
ATOM 2119 O O . PHE B 1 105 ? -11.992 -16.109 -11.32 1 56.81 105 PHE B O 1
ATOM 2126 N N . SER B 1 106 ? -13.062 -14.391 -10.32 1 52.84 106 SER B N 1
ATOM 2127 C CA . SER B 1 106 ? -14.289 -14.766 -11.023 1 52.84 106 SER B CA 1
ATOM 2128 C C . SER B 1 106 ? -14.234 -14.359 -12.492 1 52.84 106 SER B C 1
ATOM 2130 O O . SER B 1 106 ? -14.836 -15.016 -13.344 1 52.84 106 SER B O 1
ATOM 2132 N N . GLU B 1 107 ? -13.469 -13.289 -12.758 1 47.31 107 GLU B N 1
ATOM 2133 C CA . GLU B 1 107 ? -13.5 -12.773 -14.125 1 47.31 107 GLU B CA 1
ATOM 2134 C C . GLU B 1 107 ? -12.555 -13.555 -15.031 1 47.31 107 GLU B C 1
ATOM 2136 O O . GLU B 1 107 ? -12.773 -13.625 -16.25 1 47.31 107 GLU B O 1
ATOM 2141 N N . ALA B 1 108 ? -11.352 -13.844 -14.664 1 42.03 108 ALA B N 1
ATOM 2142 C CA . ALA B 1 108 ? -10.453 -14.484 -15.617 1 42.03 108 ALA B CA 1
ATOM 2143 C C . ALA B 1 108 ? -11.133 -15.656 -16.312 1 42.03 108 ALA B C 1
ATOM 2145 O O . ALA B 1 108 ? -10.531 -16.312 -17.172 1 42.03 108 ALA B O 1
ATOM 2146 N N . HIS B 1 109 ? -11.773 -16.562 -15.711 1 36.72 109 HIS B N 1
ATOM 2147 C CA . HIS B 1 109 ? -12.336 -17.609 -16.562 1 36.72 109 HIS B CA 1
ATOM 2148 C C . HIS B 1 109 ? -13.328 -17.031 -17.562 1 36.72 109 HIS B C 1
ATOM 2150 O O . HIS B 1 109 ? -14.281 -16.344 -17.172 1 36.72 109 HIS B O 1
ATOM 2156 N N . GLY B 1 110 ? -13.008 -16.594 -18.688 1 34.81 110 GLY B N 1
ATOM 2157 C CA . GLY B 1 110 ? -13.805 -16.391 -19.891 1 34.81 110 GLY B CA 1
ATOM 2158 C C . GLY B 1 110 ? -15.242 -16.844 -19.734 1 34.81 110 GLY B C 1
ATOM 2159 O O . GLY B 1 110 ? -16.172 -16.141 -20.156 1 34.81 110 GLY B O 1
ATOM 2160 N N . SER B 1 111 ? -15.508 -18.297 -20.062 1 32.59 111 SER B N 1
ATOM 2161 C CA . SER B 1 111 ? -16.891 -18.781 -20.062 1 32.59 111 SER B CA 1
ATOM 2162 C C . SER B 1 111 ? -17.562 -18.547 -18.719 1 32.59 111 SER B C 1
ATOM 2164 O O . SER B 1 111 ? -17.078 -18.984 -17.688 1 32.59 111 SER B O 1
ATOM 2166 N N . TYR B 1 112 ? -18.312 -17.484 -18.516 1 32.88 112 TYR B N 1
ATOM 2167 C CA . TYR B 1 112 ? -19.281 -17.25 -17.453 1 32.88 112 TYR B CA 1
ATOM 2168 C C . TYR B 1 112 ? -19.625 -18.547 -16.734 1 32.88 112 TYR B C 1
ATOM 2170 O O . TYR B 1 112 ? -19.75 -18.562 -15.508 1 32.88 112 TYR B O 1
ATOM 2178 N N . PHE B 1 113 ? -20.047 -19.594 -17.469 1 33.69 113 PHE B N 1
ATOM 2179 C CA . PHE B 1 113 ? -20.844 -20.781 -17.172 1 33.69 113 PHE B CA 1
ATOM 2180 C C . PHE B 1 113 ? -20.031 -21.781 -16.359 1 33.69 113 PHE B C 1
ATOM 2182 O O . PHE B 1 113 ? -20.562 -22.406 -15.43 1 33.69 113 PHE B O 1
ATOM 2189 N N . THR B 1 114 ? -18.938 -22.344 -17 1 33.28 114 THR B N 1
ATOM 2190 C CA . THR B 1 114 ? -18.5 -23.578 -16.328 1 33.28 114 THR B CA 1
ATOM 2191 C C . THR B 1 114 ? -17.719 -23.25 -15.062 1 33.28 114 THR B C 1
ATOM 2193 O O . THR B 1 114 ? -17.891 -23.906 -14.039 1 33.28 114 THR B O 1
ATOM 2196 N N . TYR B 1 115 ? -16.625 -22.594 -15.109 1 36.97 115 TYR B N 1
ATOM 2197 C CA . TYR B 1 115 ? -15.906 -22.406 -13.844 1 36.97 115 TYR B CA 1
ATOM 2198 C C . TYR B 1 115 ? -16.547 -21.297 -13.023 1 36.97 115 TYR B C 1
ATOM 2200 O O . TYR B 1 115 ? -16.188 -21.094 -11.859 1 36.97 115 TYR B O 1
ATOM 2208 N N . VAL B 1 116 ? -17.141 -20.219 -13.523 1 39.94 116 VAL B N 1
ATOM 2209 C CA . VAL B 1 116 ? -18.047 -19.312 -12.844 1 39.94 116 VAL B CA 1
ATOM 2210 C C . VAL B 1 116 ? -19.078 -20.094 -12.039 1 39.94 116 VAL B C 1
ATOM 2212 O O . VAL B 1 116 ? -19.656 -19.594 -11.078 1 39.94 116 VAL B O 1
ATOM 2215 N N . ALA B 1 117 ? -19.453 -21.109 -12.711 1 37.81 117 ALA B N 1
ATOM 2216 C CA . ALA B 1 117 ? -20.422 -21.906 -11.969 1 37.81 117 ALA B CA 1
ATOM 2217 C C . ALA B 1 117 ? -19.844 -22.359 -10.625 1 37.81 117 ALA B C 1
ATOM 2219 O O . ALA B 1 117 ? -20.516 -22.266 -9.594 1 37.81 117 ALA B O 1
ATOM 2220 N N . VAL B 1 118 ? -18.641 -22.984 -10.727 1 41.44 118 VAL B N 1
ATOM 2221 C CA . VAL B 1 118 ? -18.141 -23.484 -9.453 1 41.44 118 VAL B CA 1
ATOM 2222 C C . VAL B 1 118 ? -17.547 -22.344 -8.641 1 41.44 118 VAL B C 1
ATOM 2224 O O . VAL B 1 118 ? -17.797 -22.234 -7.434 1 41.44 118 VAL B O 1
ATOM 2227 N N . GLY B 1 119 ? -16.688 -21.344 -9.273 1 48.69 119 GLY B N 1
ATOM 2228 C CA . GLY B 1 119 ? -16.031 -20.266 -8.539 1 48.69 119 GLY B CA 1
ATOM 2229 C C . GLY B 1 119 ? -16.984 -19.172 -8.117 1 48.69 119 GLY B C 1
ATOM 2230 O O . GLY B 1 119 ? -16.906 -18.656 -6.996 1 48.69 119 GLY B O 1
ATOM 2231 N N . ALA B 1 120 ? -17.859 -18.734 -9.211 1 52.94 120 ALA B N 1
ATOM 2232 C CA . ALA B 1 120 ? -18.906 -17.781 -8.859 1 52.94 120 ALA B CA 1
ATOM 2233 C C . ALA B 1 120 ? -19.797 -18.328 -7.746 1 52.94 120 ALA B C 1
ATOM 2235 O O . ALA B 1 120 ? -20.188 -17.578 -6.844 1 52.94 120 ALA B O 1
ATOM 2236 N N . ASP B 1 121 ? -20.094 -19.625 -7.98 1 55.78 121 ASP B N 1
ATOM 2237 C CA . ASP B 1 121 ? -20.922 -20.172 -6.91 1 55.78 121 ASP B CA 1
ATOM 2238 C C . ASP B 1 121 ? -20.234 -20.031 -5.555 1 55.78 121 ASP B C 1
ATOM 2240 O O . ASP B 1 121 ? -20.875 -19.734 -4.551 1 55.78 121 ASP B O 1
ATOM 2244 N N . TYR B 1 122 ? -18.906 -20.156 -5.625 1 55.72 122 TYR B N 1
ATOM 2245 C CA . TYR B 1 122 ? -18.219 -20.094 -4.34 1 55.72 122 TYR B CA 1
ATOM 2246 C C . TYR B 1 122 ? -18.109 -18.641 -3.861 1 55.72 122 TYR B C 1
ATOM 2248 O O . TYR B 1 122 ? -18.188 -18.375 -2.66 1 55.72 122 TYR B O 1
ATOM 2256 N N . PHE B 1 123 ? -17.969 -17.812 -4.891 1 59.97 123 PHE B N 1
ATOM 2257 C CA . PHE B 1 123 ? -17.922 -16.422 -4.477 1 59.97 123 PHE B CA 1
ATOM 2258 C C . PHE B 1 123 ? -19.25 -15.992 -3.859 1 59.97 123 PHE B C 1
ATOM 2260 O O . PHE B 1 123 ? -19.281 -15.133 -2.977 1 59.97 123 PHE B O 1
ATOM 2267 N N . PHE B 1 124 ? -20.156 -16.781 -4.223 1 66.38 124 PHE B N 1
ATOM 2268 C CA . PHE B 1 124 ? -21.469 -16.375 -3.736 1 66.38 124 PHE B CA 1
ATOM 2269 C C . PHE B 1 124 ? -21.922 -17.266 -2.58 1 66.38 124 PHE B C 1
ATOM 2271 O O . PHE B 1 124 ? -23.125 -17.406 -2.324 1 66.38 124 PHE B O 1
ATOM 2278 N N . SER B 1 125 ? -20.906 -17.906 -1.976 1 80.31 125 SER B N 1
ATOM 2279 C CA . SER B 1 125 ? -21.188 -18.656 -0.763 1 80.31 125 SER B CA 1
ATOM 2280 C C . SER B 1 125 ? -20.297 -18.219 0.388 1 80.31 125 SER B C 1
ATOM 2282 O O . SER B 1 125 ? -19.406 -18.969 0.812 1 80.31 125 SER B O 1
ATOM 2284 N N . PRO B 1 126 ? -20.578 -17.172 1.06 1 85.5 126 PRO B N 1
ATOM 2285 C CA . PRO B 1 126 ? -19.703 -16.609 2.094 1 85.5 126 PRO B CA 1
ATOM 2286 C C . PRO B 1 126 ? -19.469 -17.578 3.254 1 85.5 126 PRO B C 1
ATOM 2288 O O . PRO B 1 126 ? -18.438 -17.516 3.928 1 85.5 126 PRO B O 1
ATOM 2291 N N . SER B 1 127 ? -20.359 -18.453 3.438 1 87.81 127 SER B N 1
ATOM 2292 C CA . SER B 1 127 ? -20.219 -19.406 4.527 1 87.81 127 SER B CA 1
ATOM 2293 C C . SER B 1 127 ? -19.062 -20.375 4.266 1 87.81 127 SER B C 1
ATOM 2295 O O . SER B 1 127 ? -18.562 -21.016 5.188 1 87.81 127 SER B O 1
ATOM 2297 N N . GLU B 1 128 ? -18.641 -20.453 3.014 1 86.19 128 GLU B N 1
ATOM 2298 C CA . GLU B 1 128 ? -17.594 -21.391 2.627 1 86.19 128 GLU B CA 1
ATOM 2299 C C . GLU B 1 128 ? -16.25 -20.688 2.492 1 86.19 128 GLU B C 1
ATOM 2301 O O . GLU B 1 128 ? -15.219 -21.328 2.252 1 86.19 128 GLU B O 1
ATOM 2306 N N . TRP B 1 129 ? -16.25 -19.422 2.703 1 88.69 129 TRP B N 1
ATOM 2307 C CA . TRP B 1 129 ? -15.008 -18.672 2.539 1 88.69 129 TRP B CA 1
ATOM 2308 C C . TRP B 1 129 ? -14.047 -18.953 3.688 1 88.69 129 TRP B C 1
ATOM 2310 O O . TRP B 1 129 ? -14.461 -19.094 4.84 1 88.69 129 TRP B O 1
ATOM 2320 N N . ASN B 1 130 ? -12.812 -19.062 3.344 1 90.56 130 ASN B N 1
ATOM 2321 C CA . ASN B 1 130 ? -11.805 -19.109 4.395 1 90.56 130 ASN B CA 1
ATOM 2322 C C . ASN B 1 130 ? -11.633 -17.75 5.078 1 90.56 130 ASN B C 1
ATOM 2324 O O . ASN B 1 130 ? -12.242 -16.766 4.66 1 90.56 130 ASN B O 1
ATOM 2328 N N . LEU B 1 131 ? -10.859 -17.656 6.148 1 92.62 131 LEU B N 1
ATOM 2329 C CA . LEU B 1 131 ? -10.727 -16.453 6.957 1 92.62 131 LEU B CA 1
ATOM 2330 C C . LEU B 1 131 ? -10.055 -15.344 6.164 1 92.62 131 LEU B C 1
ATOM 2332 O O . LEU B 1 131 ? -10.391 -14.172 6.32 1 92.62 131 LEU B O 1
ATOM 2336 N N . LEU B 1 132 ? -9.062 -15.672 5.301 1 94.75 132 LEU B N 1
ATOM 2337 C CA . LEU B 1 132 ? -8.391 -14.664 4.488 1 94.75 132 LEU B CA 1
ATOM 2338 C C . LEU B 1 132 ? -9.375 -13.992 3.533 1 94.75 132 LEU B C 1
ATOM 2340 O O . LEU B 1 132 ? -9.328 -12.773 3.348 1 94.75 132 LEU B O 1
ATOM 2344 N N . THR B 1 133 ? -10.25 -14.75 2.969 1 91.88 133 THR B N 1
ATOM 2345 C CA . THR B 1 133 ? -11.273 -14.203 2.082 1 91.88 133 THR B CA 1
ATOM 2346 C C . THR B 1 133 ? -12.203 -13.258 2.844 1 91.88 133 THR B C 1
ATOM 2348 O O . THR B 1 133 ? -12.57 -12.195 2.338 1 91.88 133 THR B O 1
ATOM 2351 N N . HIS B 1 134 ? -12.578 -13.688 4.004 1 93.44 134 HIS B N 1
ATOM 2352 C CA . HIS B 1 134 ? -13.414 -12.805 4.812 1 93.44 134 HIS B CA 1
ATOM 2353 C C . HIS B 1 134 ? -12.688 -11.5 5.137 1 93.44 134 HIS B C 1
ATOM 2355 O O . HIS B 1 134 ? -13.305 -10.438 5.172 1 93.44 134 HIS B O 1
ATOM 2361 N N . GLY B 1 135 ? -11.422 -11.531 5.434 1 95.5 135 GLY B N 1
ATOM 2362 C CA . GLY B 1 135 ? -10.633 -10.328 5.625 1 95.5 135 GLY B CA 1
ATOM 2363 C C . GLY B 1 135 ? -10.57 -9.453 4.387 1 95.5 135 GLY B C 1
ATOM 2364 O O . GLY B 1 135 ? -10.781 -8.242 4.461 1 95.5 135 GLY B O 1
ATOM 2365 N N . ASN B 1 136 ? -10.406 -10.039 3.273 1 95.25 136 ASN B N 1
ATOM 2366 C CA . ASN B 1 136 ? -10.211 -9.336 2.012 1 95.25 136 ASN B CA 1
ATOM 2367 C C . ASN B 1 136 ? -11.516 -8.734 1.5 1 95.25 136 ASN B C 1
ATOM 2369 O O . ASN B 1 136 ? -11.516 -7.668 0.883 1 95.25 136 ASN B O 1
ATOM 2373 N N . LEU B 1 137 ? -12.594 -9.438 1.79 1 94 137 LEU B N 1
ATOM 2374 C CA . LEU B 1 137 ? -13.844 -9 1.188 1 94 137 LEU B CA 1
ATOM 2375 C C . LEU B 1 137 ? -14.797 -8.453 2.248 1 94 137 LEU B C 1
ATOM 2377 O O . LEU B 1 137 ? -15.086 -7.254 2.27 1 94 137 LEU B O 1
ATOM 2381 N N . THR B 1 138 ? -15.109 -9.305 3.209 1 95.5 138 THR B N 1
ATOM 2382 C CA . THR B 1 138 ? -16.094 -8.906 4.203 1 95.5 138 THR B CA 1
ATOM 2383 C C . THR B 1 138 ? -15.617 -7.691 4.984 1 95.5 138 THR B C 1
ATOM 2385 O O . THR B 1 138 ? -16.344 -6.695 5.094 1 95.5 138 THR B O 1
ATOM 2388 N N . PHE B 1 139 ? -14.461 -7.734 5.535 1 97.94 139 PHE B N 1
ATOM 2389 C CA . PHE B 1 139 ? -13.93 -6.629 6.32 1 97.94 139 PHE B CA 1
ATOM 2390 C C . PHE B 1 139 ? -13.75 -5.387 5.457 1 97.94 139 PHE B C 1
ATOM 2392 O O . PHE B 1 139 ? -14.039 -4.273 5.895 1 97.94 139 PHE B O 1
ATOM 2399 N N . THR B 1 140 ? -13.289 -5.535 4.254 1 98.19 140 THR B N 1
ATOM 2400 C CA . THR B 1 140 ? -13.078 -4.398 3.363 1 98.19 140 THR B CA 1
ATOM 2401 C C . THR B 1 140 ? -14.414 -3.754 2.988 1 98.19 140 THR B C 1
ATOM 2403 O O . THR B 1 140 ? -14.516 -2.529 2.902 1 98.19 140 THR B O 1
ATOM 2406 N N . ILE B 1 141 ? -15.43 -4.551 2.752 1 97.25 141 ILE B N 1
ATOM 2407 C CA . ILE B 1 141 ? -16.75 -4.016 2.465 1 97.25 141 ILE B CA 1
ATOM 2408 C C . ILE B 1 141 ? -17.266 -3.223 3.668 1 97.25 141 ILE B C 1
ATOM 2410 O O . ILE B 1 141 ? -17.828 -2.143 3.512 1 97.25 141 ILE B O 1
ATOM 2414 N N . PHE B 1 142 ? -17.062 -3.77 4.828 1 98.5 142 PHE B N 1
ATOM 2415 C CA . PHE B 1 142 ? -17.422 -3.066 6.055 1 98.5 142 PHE B CA 1
ATOM 2416 C C . PHE B 1 142 ? -16.719 -1.716 6.125 1 98.5 142 PHE B C 1
ATOM 2418 O O . PHE B 1 142 ? -17.328 -0.7 6.438 1 98.5 142 PHE B O 1
ATOM 2425 N N . LEU B 1 143 ? -15.398 -1.674 5.852 1 98.81 143 LEU B N 1
ATOM 2426 C CA . LEU B 1 143 ? -14.641 -0.427 5.852 1 98.81 143 LEU B CA 1
ATOM 2427 C C . LEU B 1 143 ? -15.188 0.542 4.809 1 98.81 143 LEU B C 1
ATOM 2429 O O . LEU B 1 143 ? -15.344 1.733 5.082 1 98.81 143 LEU B O 1
ATOM 2433 N N . PHE B 1 144 ? -15.477 0.046 3.611 1 98.62 144 PHE B N 1
ATOM 2434 C CA . PHE B 1 144 ? -16.031 0.856 2.533 1 98.62 144 PHE B CA 1
ATOM 2435 C C . PHE B 1 144 ? -17.328 1.523 2.971 1 98.62 144 PHE B C 1
ATOM 2437 O O . PHE B 1 144 ? -17.5 2.734 2.812 1 98.62 144 PHE B O 1
ATOM 2444 N N . LEU B 1 145 ? -18.219 0.769 3.494 1 98.25 145 LEU B N 1
ATOM 2445 C CA . LEU B 1 145 ? -19.516 1.286 3.912 1 98.25 145 LEU B CA 1
ATOM 2446 C C . LEU B 1 145 ? -19.359 2.311 5.031 1 98.25 145 LEU B C 1
ATOM 2448 O O . LEU B 1 145 ? -20.016 3.352 5.023 1 98.25 145 LEU B O 1
ATOM 2452 N N . SER B 1 146 ? -18.516 2.035 5.969 1 98.19 146 SER B N 1
ATOM 2453 C CA . SER B 1 146 ? -18.297 2.965 7.07 1 98.19 146 SER B CA 1
ATOM 2454 C C . SER B 1 146 ? -17.734 4.289 6.574 1 98.19 146 SER B C 1
ATOM 2456 O O . SER B 1 146 ? -18.109 5.355 7.066 1 98.19 146 SER B O 1
ATOM 2458 N N . ARG B 1 147 ? -16.844 4.254 5.594 1 98.25 147 ARG B N 1
ATOM 2459 C CA . ARG B 1 147 ? -16.281 5.48 5.047 1 98.25 147 ARG B CA 1
ATOM 2460 C C . ARG B 1 147 ? -17.328 6.277 4.277 1 98.25 147 ARG B C 1
ATOM 2462 O O . ARG B 1 147 ? -17.297 7.512 4.277 1 98.25 147 ARG B O 1
ATOM 2469 N N . CYS B 1 148 ? -18.156 5.57 3.584 1 97.69 148 CYS B N 1
ATOM 2470 C CA . CYS B 1 148 ? -19.266 6.266 2.93 1 97.69 148 CYS B CA 1
ATOM 2471 C C . CYS B 1 148 ? -20.078 7.059 3.939 1 97.69 148 CYS B C 1
ATOM 2473 O O . CYS B 1 148 ? -20.391 8.234 3.715 1 97.69 148 CYS B O 1
ATOM 2475 N N . VAL B 1 149 ? -20.422 6.418 4.984 1 96.75 149 VAL B N 1
ATOM 2476 C CA . VAL B 1 149 ? -21.219 7.062 6.023 1 96.75 149 VAL B CA 1
ATOM 2477 C C . VAL B 1 149 ? -20.484 8.281 6.562 1 96.75 149 VAL B C 1
ATOM 2479 O O . VAL B 1 149 ? -21.062 9.367 6.68 1 96.75 149 VAL B O 1
ATOM 2482 N N . TYR B 1 150 ? -19.234 8.133 6.898 1 96.81 150 TYR B N 1
ATOM 2483 C CA . TYR B 1 150 ? -18.438 9.227 7.449 1 96.81 150 TYR B CA 1
ATOM 2484 C C . TYR B 1 150 ? -18.328 10.383 6.461 1 96.81 150 TYR B C 1
ATOM 2486 O O . TYR B 1 150 ? -18.578 11.539 6.812 1 96.81 150 TYR B O 1
ATOM 2494 N N . LEU B 1 151 ? -18.016 10.117 5.199 1 96.69 151 LEU B N 1
ATOM 2495 C CA . LEU B 1 151 ? -17.703 11.141 4.215 1 96.69 151 LEU B CA 1
ATOM 2496 C C . LEU B 1 151 ? -18.969 11.836 3.727 1 96.69 151 LEU B C 1
ATOM 2498 O O . LEU B 1 151 ? -18.922 12.984 3.285 1 96.69 151 LEU B O 1
ATOM 2502 N N . LEU B 1 152 ? -20.109 11.211 3.785 1 93.81 152 LEU B N 1
ATOM 2503 C CA . LEU B 1 152 ? -21.375 11.805 3.398 1 93.81 152 LEU B CA 1
ATOM 2504 C C . LEU B 1 152 ? -21.953 12.648 4.535 1 93.81 152 LEU B C 1
ATOM 2506 O O . LEU B 1 152 ? -22.969 13.312 4.363 1 93.81 152 LEU B O 1
ATOM 2510 N N . GLY B 1 153 ? -21.219 12.93 5.555 1 81.25 153 GLY B N 1
ATOM 2511 C CA . GLY B 1 153 ? -21.547 13.93 6.555 1 81.25 153 GLY B CA 1
ATOM 2512 C C . GLY B 1 153 ? -22.141 13.344 7.816 1 81.25 153 GLY B C 1
ATOM 2513 O O . GLY B 1 153 ? -22.562 14.078 8.711 1 81.25 153 GLY B O 1
ATOM 2514 N N . TRP B 1 154 ? -22.406 12.117 7.891 1 63.28 154 TRP B N 1
ATOM 2515 C CA . TRP B 1 154 ? -22.891 11.586 9.164 1 63.28 154 TRP B CA 1
ATOM 2516 C C . TRP B 1 154 ? -21.766 11.578 10.203 1 63.28 154 TRP B C 1
ATOM 2518 O O . TRP B 1 154 ? -22.031 11.578 11.406 1 63.28 154 TRP B O 1
ATOM 2528 N N . GLY B 1 155 ? -20.547 11.594 9.859 1 55.41 155 GLY B N 1
ATOM 2529 C CA . GLY B 1 155 ? -19.469 11.555 10.836 1 55.41 155 GLY B CA 1
ATOM 2530 C C . GLY B 1 155 ? -19.188 12.898 11.469 1 55.41 155 GLY B C 1
ATOM 2531 O O . GLY B 1 155 ? -18.562 12.969 12.531 1 55.41 155 GLY B O 1
ATOM 2532 N N . GLY B 1 156 ? -19.172 14 10.734 1 52.41 156 GLY B N 1
ATOM 2533 C CA . GLY B 1 156 ? -18.891 15.344 11.234 1 52.41 156 GLY B CA 1
ATOM 2534 C C . GLY B 1 156 ? -20.031 15.922 12.039 1 52.41 156 GLY B C 1
ATOM 2535 O O . GLY B 1 156 ? -21.188 15.539 11.852 1 52.41 156 GLY B O 1
ATOM 2536 N N . GLY B 1 157 ? -19.859 15.961 13.359 1 46.97 157 GLY B N 1
ATOM 2537 C CA . GLY B 1 157 ? -20.656 16.797 14.234 1 46.97 157 GLY B CA 1
ATOM 2538 C C . GLY B 1 157 ? -21 18.141 13.617 1 46.97 157 GLY B C 1
ATOM 2539 O O . GLY B 1 157 ? -21.375 19.078 14.328 1 46.97 157 GLY B O 1
ATOM 2540 N N . ASN B 1 158 ? -20.578 18.438 12.43 1 42.84 158 ASN B N 1
ATOM 2541 C CA . ASN B 1 158 ? -21.109 19.766 12.141 1 42.84 158 ASN B CA 1
ATOM 2542 C C . ASN B 1 158 ? -22.641 19.781 12.148 1 42.84 158 ASN B C 1
ATOM 2544 O O . ASN B 1 158 ? -23.266 19.328 11.195 1 42.84 158 ASN B O 1
ATOM 2548 N N . ALA B 1 159 ? -23.234 19.391 13.219 1 39.81 159 ALA B N 1
ATOM 2549 C CA . ALA B 1 159 ? -24.453 20.109 13.555 1 39.81 159 ALA B CA 1
ATOM 2550 C C . ALA B 1 159 ? -24.312 21.609 13.281 1 39.81 159 ALA B C 1
ATOM 2552 O O . ALA B 1 159 ? -23.688 22.328 14.062 1 39.81 159 ALA B O 1
ATOM 2553 N N . ARG B 1 160 ? -23.766 22.047 12.25 1 38.88 160 ARG B N 1
ATOM 2554 C CA . ARG B 1 160 ? -24.172 23.438 12.008 1 38.88 160 ARG B CA 1
ATOM 2555 C C . ARG B 1 160 ? -25.609 23.672 12.461 1 38.88 160 ARG B C 1
ATOM 2557 O O . ARG B 1 160 ? -26.5 22.875 12.172 1 38.88 160 ARG B O 1
ATOM 2564 N N . SER B 1 161 ? -25.766 24.344 13.617 1 37.38 161 SER B N 1
ATOM 2565 C CA . SER B 1 161 ? -26.953 25.047 14.078 1 37.38 161 SER B CA 1
ATOM 2566 C C . SER B 1 161 ? -27.797 25.547 12.906 1 37.38 161 SER B C 1
ATOM 2568 O O . SER B 1 161 ? -27.328 26.375 12.117 1 37.38 161 SER B O 1
ATOM 2570 N N . GLN B 1 162 ? -28.328 24.719 12.031 1 37.5 162 GLN B N 1
ATOM 2571 C CA . GLN B 1 162 ? -29.438 25.312 11.273 1 37.5 162 GLN B CA 1
ATOM 2572 C C . GLN B 1 162 ? -30.062 26.469 12.023 1 37.5 162 GLN B C 1
ATOM 2574 O O . GLN B 1 162 ? -30.578 26.297 13.133 1 37.5 162 GLN B O 1
ATOM 2579 N N . GLY B 1 163 ? -29.312 27.578 12.156 1 34.78 163 GLY B N 1
ATOM 2580 C CA . GLY B 1 163 ? -29.969 28.781 12.641 1 34.78 163 GLY B CA 1
ATOM 2581 C C . GLY B 1 163 ? -31.469 28.797 12.352 1 34.78 163 GLY B C 1
ATOM 2582 O O . GLY B 1 163 ? -31.891 28.406 11.273 1 34.78 163 GLY B O 1
ATOM 2583 N N . THR B 1 164 ? -32.25 28.375 13.336 1 37.59 164 THR B N 1
ATOM 2584 C CA . THR B 1 164 ? -33.688 28.609 13.375 1 37.59 164 THR B CA 1
ATOM 2585 C C . THR B 1 164 ? -34.031 29.891 12.633 1 37.59 164 THR B C 1
ATOM 2587 O O . THR B 1 164 ? -33.625 30.969 13.008 1 37.59 164 THR B O 1
ATOM 2590 N N . ILE B 1 165 ? -33.969 29.859 11.273 1 41.22 165 ILE B N 1
ATOM 2591 C CA . ILE B 1 165 ? -34.625 30.953 10.578 1 41.22 165 ILE B CA 1
ATOM 2592 C C . ILE B 1 165 ? -35.938 31.312 11.281 1 41.22 165 ILE B C 1
ATOM 2594 O O . ILE B 1 165 ? -36.844 30.484 11.352 1 41.22 165 ILE B O 1
ATOM 2598 N N . LYS B 1 166 ? -35.844 32.031 12.453 1 41.12 166 LYS B N 1
ATOM 2599 C CA . LYS B 1 166 ? -37.062 32.656 13.008 1 41.12 166 LYS B CA 1
ATOM 2600 C C . LYS B 1 166 ? -37.938 33.25 11.906 1 41.12 166 LYS B C 1
ATOM 2602 O O . LYS B 1 166 ? -37.469 34.125 11.156 1 41.12 166 LYS B O 1
ATOM 2607 N N . ALA B 1 167 ? -38.844 32.531 11.406 1 42.59 167 ALA B N 1
ATOM 2608 C CA . ALA B 1 167 ? -39.938 33.031 10.609 1 42.59 167 ALA B CA 1
ATOM 2609 C C . ALA B 1 167 ? -40.5 34.344 11.18 1 42.59 167 ALA B C 1
ATOM 2611 O O . ALA B 1 167 ? -40.938 34.406 12.328 1 42.59 167 ALA B O 1
ATOM 2612 N N . LYS B 1 168 ? -39.906 35.406 10.773 1 38.5 168 LYS B N 1
ATOM 2613 C CA . LYS B 1 168 ? -40.594 36.688 11.047 1 38.5 168 LYS B CA 1
ATOM 2614 C C . LYS B 1 168 ? -42.094 36.594 10.742 1 38.5 168 LYS B C 1
ATOM 2616 O O . LYS B 1 168 ? -42.469 36.312 9.609 1 38.5 168 LYS B O 1
ATOM 2621 N N . SER B 1 169 ? -42.781 36.156 11.695 1 37.94 169 SER B N 1
ATOM 2622 C CA . SER B 1 169 ? -44.219 36.406 11.656 1 37.94 169 SER B CA 1
ATOM 2623 C C . SER B 1 169 ? -44.5 37.844 11.219 1 37.94 169 SER B C 1
ATOM 2625 O O . SER B 1 169 ? -44.094 38.781 11.891 1 37.94 169 SER B O 1
ATOM 2627 N N . ASN B 1 170 ? -44.406 38.062 9.906 1 31.83 170 ASN B N 1
ATOM 2628 C CA . ASN B 1 170 ? -45.281 39.219 9.617 1 31.83 170 ASN B CA 1
ATOM 2629 C C . ASN B 1 170 ? -46.719 38.969 10.062 1 31.83 170 ASN B C 1
ATOM 2631 O O . ASN B 1 170 ? -47.25 37.875 9.891 1 31.83 170 ASN B O 1
#

Secondary structure (DSSP, 8-state):
-----HHHHIIIIIIHHHHHHHHHHHHHH-HHHHHHTTSSS---------HHHHHHHHHHHHHHHHHHHHHHHHHHH---HHHHHHHHHHHHHHHHHHHHHHHGGGTSSSSSSSHHHHHHHHHT-GGG--HHHIIIIIIHHHHHHHHHHIIIIISS--------------/-----HHHHIIIIIIHHHHHHHHHHHHHH-HHHHHHTTSSS---------HHHHHHHHHHHHHHHHHHHHHHHHHHH---HHHHHHHHHHHHHHHHHHHHHHHGGGTSSSSTTTHHHHHHHHHT-GGG--HHHIIIIIIHHHHHHHHHHIIIIISS--------------

InterPro domains:
  IPR056121 Domain of unknown function DUF7704 [PF24803] (3-156)
  IPR056121 Domain of unknown function DUF7704 [PTHR37019] (3-163)

Organism: NCBI:txid59557

Solvent-accessible surface area (backbone atoms only — not comparable to full-atom values): 17724 Å² total; per-residue (Å²): 118,44,71,70,47,67,68,58,34,46,46,56,53,44,48,45,29,50,52,27,40,49,52,18,50,43,36,74,74,36,49,53,59,47,40,33,39,59,35,45,64,62,56,88,58,76,58,77,74,44,68,37,53,46,33,52,48,38,39,35,23,32,47,27,41,30,51,20,42,36,40,42,32,40,68,72,52,44,47,47,59,68,31,53,52,43,36,49,49,30,50,38,54,33,29,55,40,36,38,49,22,67,51,36,71,46,58,74,52,72,64,65,62,69,61,24,44,59,50,39,47,47,70,69,30,72,90,62,42,40,71,62,38,39,52,49,39,55,50,31,51,52,51,34,54,53,44,49,45,38,73,75,50,72,46,53,72,74,67,65,72,71,69,76,75,72,73,74,78,122,116,44,72,69,47,66,70,57,34,46,46,55,52,45,50,44,29,50,52,27,38,49,51,19,50,44,35,74,74,36,49,53,59,47,40,33,38,60,34,45,64,62,56,86,56,75,57,78,74,42,68,35,54,47,32,52,47,38,40,37,22,34,45,26,40,31,51,20,42,34,41,41,31,39,69,72,52,42,47,45,58,68,30,54,53,44,36,48,49,29,51,39,53,33,30,53,40,37,38,49,22,65,51,37,70,46,58,72,52,75,62,66,64,68,58,25,45,60,49,38,45,47,69,70,30,71,89,62,42,41,70,62,37,40,51,51,39,54,50,32,48,52,52,34,54,51,44,51,46,37,73,73,50,72,45,53,74,74,66,65,73,72,68,74,76,72,73,72,77,121

Nearest PDB structures (foldseek):
  4kk2-assembly1_A  TM=3.022E-01  e=5.813E+00  Artemisia spiciformis
  5jv1-assembly1_F-2  TM=3.028E-01  e=8.284E+00  Homo sapiens
  5ksx-assembly1_F  TM=2.892E-01  e=7.117E+00  Homo sapiens
  4kk2-assembly1_B  TM=3.040E-01  e=8.714E+00  Artemisia spiciformis
  5jv0-assembly1_F  TM=2.904E-01  e=6.783E+00  Homo sapiens